Protein AF-A0A834GYV6-F1 (afdb_monomer)

Structure (mmCIF, N/CA/C/O backbone):
data_AF-A0A834GYV6-F1
#
_entry.id   AF-A0A834GYV6-F1
#
loop_
_atom_site.group_PDB
_atom_site.id
_atom_site.type_symbol
_atom_site.label_atom_id
_atom_site.label_alt_id
_atom_site.label_comp_id
_atom_site.label_asym_id
_atom_site.label_entity_id
_atom_site.label_seq_id
_atom_site.pdbx_PDB_ins_code
_atom_site.Cartn_x
_atom_site.Cartn_y
_atom_site.Cartn_z
_atom_site.occupancy
_atom_site.B_iso_or_equiv
_atom_site.auth_seq_id
_atom_site.auth_comp_id
_atom_site.auth_asym_id
_atom_site.auth_atom_id
_atom_site.pdbx_PDB_model_num
ATOM 1 N N . MET A 1 1 ? -4.192 36.146 29.513 1.00 53.72 1 MET A N 1
ATOM 2 C CA . MET A 1 1 ? -4.668 34.936 28.804 1.00 53.72 1 MET A CA 1
ATOM 3 C C . MET A 1 1 ? -4.400 35.057 27.302 1.00 53.72 1 MET A C 1
ATOM 5 O O . MET A 1 1 ? -5.321 35.029 26.506 1.00 53.72 1 MET A O 1
ATOM 9 N N . LEU A 1 2 ? -3.133 35.242 26.912 1.00 49.06 2 LEU A N 1
ATOM 10 C CA . LEU A 1 2 ? -2.720 35.355 25.506 1.00 49.06 2 LEU A CA 1
ATOM 11 C C . LEU A 1 2 ? -1.259 34.884 25.356 1.00 49.06 2 LEU A C 1
ATOM 13 O O . LEU A 1 2 ? -0.385 35.622 24.912 1.00 49.06 2 LEU A O 1
ATOM 17 N N . ARG A 1 3 ? -0.949 33.677 25.855 1.00 52.56 3 ARG A N 1
ATOM 18 C CA . ARG A 1 3 ? 0.427 33.142 25.837 1.00 52.56 3 ARG A CA 1
ATOM 19 C C . ARG A 1 3 ? 0.516 31.612 25.817 1.00 52.56 3 ARG A C 1
ATOM 21 O O . ARG A 1 3 ? 1.364 31.053 26.494 1.00 52.56 3 ARG A O 1
ATOM 28 N N . MET A 1 4 ? -0.341 30.934 25.053 1.00 54.56 4 MET A N 1
ATOM 29 C CA . MET A 1 4 ? -0.187 29.489 24.786 1.00 54.56 4 MET A CA 1
ATOM 30 C C . MET A 1 4 ? -0.595 29.097 23.359 1.00 54.56 4 MET A C 1
ATOM 32 O O . MET A 1 4 ? -1.142 28.031 23.119 1.00 54.56 4 MET A O 1
ATOM 36 N N . MET A 1 5 ? -0.324 29.961 22.383 1.00 58.03 5 MET A N 1
ATOM 37 C CA . MET A 1 5 ? -0.451 29.615 20.966 1.00 58.03 5 MET A CA 1
ATOM 38 C C . MET A 1 5 ? 0.761 30.163 20.227 1.00 58.03 5 MET A C 1
ATOM 40 O O . MET A 1 5 ? 0.726 31.288 19.738 1.00 58.03 5 MET A O 1
ATOM 44 N N . LYS A 1 6 ? 1.855 29.396 20.241 1.00 58.69 6 LYS A N 1
ATOM 45 C CA . LYS A 1 6 ? 2.954 29.414 19.260 1.00 58.69 6 LYS A CA 1
ATOM 46 C C . LYS A 1 6 ? 3.979 28.346 19.652 1.00 58.69 6 LYS A C 1
ATOM 48 O O . LYS A 1 6 ? 4.381 28.290 20.808 1.00 58.69 6 LYS A O 1
ATOM 53 N N . ASN A 1 7 ? 4.418 27.585 18.650 1.00 49.97 7 ASN A N 1
ATOM 54 C CA . ASN A 1 7 ? 5.569 26.672 18.630 1.00 49.97 7 ASN A CA 1
ATOM 55 C C . ASN A 1 7 ? 5.315 25.196 18.965 1.00 49.97 7 ASN A C 1
ATOM 57 O O . ASN A 1 7 ? 5.839 24.665 19.936 1.00 49.97 7 ASN A O 1
ATOM 61 N N . LEU A 1 8 ? 4.655 24.500 18.040 1.00 50.75 8 LEU A N 1
ATOM 62 C CA . LEU A 1 8 ? 5.093 23.156 17.650 1.00 50.75 8 LEU A CA 1
ATOM 63 C C . LEU A 1 8 ? 5.576 23.232 16.198 1.00 50.75 8 LEU A C 1
ATOM 65 O O . LEU A 1 8 ? 4.878 22.911 15.242 1.00 50.75 8 LEU A O 1
ATOM 69 N N . GLN A 1 9 ? 6.785 23.777 16.072 1.00 52.78 9 GLN A N 1
ATOM 70 C CA . GLN A 1 9 ? 7.629 23.710 14.890 1.00 52.78 9 GLN A CA 1
ATOM 71 C C . GLN A 1 9 ? 8.000 22.234 14.681 1.00 52.78 9 GLN A C 1
ATOM 73 O O . GLN A 1 9 ? 8.720 21.660 15.497 1.00 52.78 9 GLN A O 1
ATOM 78 N N . TYR A 1 10 ? 7.504 21.611 13.613 1.00 45.69 10 TYR A N 1
ATOM 79 C CA . TYR A 1 10 ? 7.961 20.285 13.193 1.00 45.69 10 TYR A CA 1
ATOM 80 C C . TYR A 1 10 ? 9.448 20.360 12.793 1.00 45.69 10 TYR A C 1
ATOM 82 O O . TYR A 1 10 ? 9.804 21.213 11.973 1.00 45.69 10 TYR A O 1
ATOM 90 N N . PRO A 1 11 ? 10.335 19.503 13.329 1.00 52.69 11 PRO A N 1
ATOM 91 C CA . PRO A 1 11 ? 11.724 19.468 12.897 1.00 52.69 11 PRO A CA 1
ATOM 92 C C . PRO A 1 11 ? 11.828 18.850 11.496 1.00 52.69 11 PRO A C 1
ATOM 94 O O . PRO A 1 11 ? 11.443 17.706 11.256 1.00 52.69 11 PRO A O 1
ATOM 97 N N . SER A 1 12 ? 12.367 19.634 10.563 1.00 47.03 12 SER A N 1
ATOM 98 C CA . SER A 1 12 ? 12.729 19.213 9.214 1.00 47.03 12 SER A CA 1
ATOM 99 C C . SER A 1 12 ? 13.836 18.156 9.261 1.00 47.03 12 SER A C 1
ATOM 101 O O . SER A 1 12 ? 14.957 18.442 9.687 1.00 47.03 12 SER A O 1
ATOM 103 N N . MET A 1 13 ? 13.552 16.953 8.770 1.00 43.59 13 MET A N 1
ATOM 104 C CA . MET A 1 13 ? 14.551 15.904 8.563 1.00 43.59 13 MET A CA 1
ATOM 105 C C . MET A 1 13 ? 15.384 16.198 7.305 1.00 43.59 13 MET A C 1
ATOM 107 O O . MET A 1 13 ? 15.166 15.609 6.250 1.00 43.59 13 MET A O 1
ATOM 111 N N . GLN A 1 14 ? 16.358 17.106 7.399 1.00 48.91 14 GLN A N 1
ATOM 112 C CA . GLN A 1 14 ? 17.458 17.170 6.429 1.00 48.91 14 GLN A CA 1
ATOM 113 C C . GLN A 1 14 ? 18.571 16.210 6.868 1.00 48.91 14 GLN A C 1
ATOM 115 O O . GLN A 1 14 ? 19.557 16.592 7.497 1.00 48.91 14 GLN A O 1
ATOM 120 N N . GLY A 1 15 ? 18.380 14.929 6.550 1.00 44.75 15 GLY A N 1
ATOM 121 C CA . GLY A 1 15 ? 19.392 13.885 6.687 1.00 44.75 15 GLY A CA 1
ATOM 122 C C . GLY A 1 15 ? 20.415 13.976 5.556 1.00 44.75 15 GLY A C 1
ATOM 123 O O . GLY A 1 15 ? 20.126 13.685 4.401 1.00 44.75 15 GLY A O 1
ATOM 124 N N . LYS A 1 16 ? 21.624 14.406 5.906 1.00 45.62 16 LYS A N 1
ATOM 125 C CA . LYS A 1 16 ? 22.792 14.575 5.037 1.00 45.62 16 LYS A CA 1
ATOM 126 C C . LYS A 1 16 ? 23.300 13.206 4.559 1.00 45.62 16 LYS A C 1
ATOM 128 O O . LYS A 1 16 ? 23.943 12.494 5.324 1.00 45.62 16 LYS A O 1
ATOM 133 N N . ALA A 1 17 ? 23.046 12.852 3.299 1.00 43.28 17 ALA A N 1
ATOM 134 C CA . ALA A 1 17 ? 23.630 11.676 2.656 1.00 43.28 17 ALA A CA 1
ATOM 135 C C . ALA A 1 17 ? 25.149 11.874 2.484 1.00 43.28 17 ALA A C 1
ATOM 137 O O . ALA A 1 17 ? 25.609 12.517 1.542 1.00 43.28 17 ALA A O 1
ATOM 138 N N . ARG A 1 18 ? 25.943 11.356 3.426 1.00 50.00 18 ARG A N 1
ATOM 139 C CA . ARG A 1 18 ? 27.382 11.145 3.232 1.00 50.00 18 ARG A CA 1
ATOM 140 C C . ARG A 1 18 ? 27.583 9.709 2.767 1.00 50.00 18 ARG A C 1
ATOM 142 O O . ARG A 1 18 ? 27.191 8.776 3.458 1.00 50.00 18 ARG A O 1
ATOM 149 N N . GLY A 1 19 ? 28.173 9.564 1.584 1.00 44.50 19 GLY A N 1
ATOM 150 C CA . GLY A 1 19 ? 28.554 8.277 1.026 1.00 44.50 19 GLY A CA 1
ATOM 151 C C . GLY A 1 19 ? 29.572 7.553 1.904 1.00 44.50 19 GLY A C 1
ATOM 152 O O . GLY A 1 19 ? 30.519 8.158 2.405 1.00 44.50 19 GLY A O 1
ATOM 153 N N . ALA A 1 20 ? 29.377 6.246 2.042 1.00 45.19 20 ALA A N 1
ATOM 154 C CA . ALA A 1 20 ? 30.370 5.310 2.536 1.00 45.19 20 ALA A CA 1
ATOM 155 C C . ALA A 1 20 ? 30.414 4.127 1.564 1.00 45.19 20 ALA A C 1
ATOM 157 O O . ALA A 1 20 ? 29.531 3.275 1.523 1.00 45.19 20 ALA A O 1
ATOM 158 N N . THR A 1 21 ? 31.436 4.142 0.717 1.00 48.78 21 THR A N 1
ATOM 159 C CA . THR A 1 21 ? 31.935 2.985 -0.025 1.00 48.78 21 THR A CA 1
ATOM 160 C C . THR A 1 21 ? 32.746 2.078 0.905 1.00 48.78 21 THR A C 1
ATOM 162 O O . THR A 1 21 ? 33.441 2.608 1.772 1.00 48.78 21 THR A O 1
ATOM 165 N N . LYS A 1 22 ? 32.795 0.776 0.573 1.00 54.09 22 LYS A N 1
ATOM 166 C CA . LYS A 1 22 ? 33.582 -0.333 1.171 1.00 54.09 22 LYS A CA 1
ATOM 167 C C . LYS A 1 22 ? 32.881 -1.016 2.352 1.00 54.09 22 LYS A C 1
ATOM 169 O O . LYS A 1 22 ? 32.452 -0.350 3.275 1.00 54.09 22 LYS A O 1
ATOM 174 N N . GLY A 1 23 ? 32.760 -2.336 2.412 1.00 36.59 23 GLY A N 1
ATOM 175 C CA . GLY A 1 23 ? 33.245 -3.407 1.550 1.00 36.59 23 GLY A CA 1
ATOM 176 C C . GLY A 1 23 ? 32.710 -4.730 2.101 1.00 36.59 23 GLY A C 1
ATOM 177 O O . GLY A 1 23 ? 32.439 -4.841 3.294 1.00 36.59 23 GLY A O 1
ATOM 178 N N . CYS A 1 24 ? 32.509 -5.702 1.218 1.00 37.81 24 CYS A N 1
ATOM 179 C CA . CYS A 1 24 ? 32.144 -7.062 1.581 1.00 37.81 24 CYS A CA 1
ATOM 180 C C . CYS A 1 24 ? 33.367 -7.766 2.180 1.00 37.81 24 CYS A C 1
ATOM 182 O O . CYS A 1 24 ? 34.393 -7.865 1.513 1.00 37.81 24 CYS A O 1
ATOM 184 N N . ALA A 1 25 ? 33.242 -8.269 3.402 1.00 40.44 25 ALA A N 1
ATOM 185 C CA . ALA A 1 25 ? 34.044 -9.366 3.929 1.00 40.44 25 ALA A CA 1
ATOM 186 C C . ALA A 1 25 ? 33.190 -10.049 5.002 1.00 40.44 25 ALA A C 1
ATOM 188 O O . ALA A 1 25 ? 32.771 -9.402 5.961 1.00 40.44 25 ALA A O 1
ATOM 189 N N . GLY A 1 26 ? 32.837 -11.310 4.759 1.00 40.91 26 GLY A N 1
ATOM 190 C CA . GLY A 1 26 ? 32.261 -12.168 5.783 1.00 40.91 26 GLY A CA 1
ATOM 191 C C . GLY A 1 26 ? 33.353 -12.660 6.724 1.00 40.91 26 GLY A C 1
ATOM 192 O O . GLY A 1 26 ? 34.510 -12.695 6.327 1.00 40.91 26 GLY A O 1
ATOM 193 N N . ASP A 1 27 ? 32.953 -13.037 7.933 1.00 37.28 27 ASP A N 1
ATOM 194 C CA . ASP A 1 27 ? 33.593 -14.088 8.717 1.00 37.28 27 ASP A CA 1
ATOM 195 C C . ASP A 1 27 ? 32.579 -14.641 9.727 1.00 37.28 27 ASP A C 1
ATOM 197 O O . ASP A 1 27 ? 31.660 -13.955 10.186 1.00 37.28 27 ASP A O 1
ATOM 201 N N . GLU A 1 28 ? 32.719 -15.936 9.961 1.00 42.81 28 GLU A N 1
ATOM 202 C CA . GLU A 1 28 ? 31.790 -16.857 10.600 1.00 42.81 28 GLU A CA 1
ATOM 203 C C . GLU A 1 28 ? 31.887 -16.844 12.141 1.00 42.81 28 GLU A C 1
ATOM 205 O O . GLU A 1 28 ? 32.926 -16.526 12.705 1.00 42.81 28 GLU A O 1
ATOM 210 N N . ASN A 1 29 ? 30.790 -17.275 12.782 1.00 35.47 29 ASN A N 1
ATOM 211 C CA . ASN A 1 29 ? 30.677 -17.959 14.086 1.00 35.47 29 ASN A CA 1
ATOM 212 C C . ASN A 1 29 ? 31.344 -17.369 15.355 1.00 35.47 29 ASN A C 1
ATOM 214 O O . ASN A 1 29 ? 32.556 -17.332 15.494 1.00 35.47 29 ASN A O 1
ATOM 218 N N . GLU A 1 30 ? 30.544 -17.109 16.403 1.00 36.06 30 GLU A N 1
ATOM 219 C CA . GLU A 1 30 ? 30.266 -18.100 17.470 1.00 36.06 30 GLU A CA 1
ATOM 220 C C . GLU A 1 30 ? 29.613 -17.462 18.726 1.00 36.06 30 GLU A C 1
ATOM 222 O O . GLU A 1 30 ? 30.038 -16.439 19.254 1.00 36.06 30 GLU A O 1
ATOM 227 N N . GLY A 1 31 ? 28.537 -18.112 19.183 1.00 33.38 31 GLY A N 1
ATOM 228 C CA . GLY A 1 31 ? 27.943 -18.146 20.526 1.00 33.38 31 GLY A CA 1
ATOM 229 C C . GLY A 1 31 ? 28.176 -17.033 21.561 1.00 33.38 31 GLY A C 1
ATOM 230 O O . GLY A 1 31 ? 29.189 -17.011 22.256 1.00 33.38 31 GLY A O 1
ATOM 231 N N . ARG A 1 32 ? 27.088 -16.335 21.931 1.00 36.00 32 ARG A N 1
ATOM 232 C CA . ARG A 1 32 ? 26.813 -16.091 23.359 1.00 36.00 32 ARG A CA 1
ATOM 233 C C . ARG A 1 32 ? 25.324 -16.079 23.692 1.00 36.00 32 ARG A C 1
ATOM 235 O O . ARG A 1 32 ? 24.561 -15.186 23.351 1.00 36.00 32 ARG A O 1
ATOM 242 N N . ARG A 1 33 ? 24.966 -17.141 24.400 1.00 42.12 33 ARG A N 1
ATOM 243 C CA . ARG A 1 33 ? 23.721 -17.434 25.100 1.00 42.12 33 ARG A CA 1
ATOM 244 C C . ARG A 1 33 ? 23.511 -16.407 26.219 1.00 42.12 33 ARG A C 1
ATOM 246 O O . ARG A 1 33 ? 24.310 -16.382 27.150 1.00 42.12 33 ARG A O 1
ATOM 253 N N . GLU A 1 34 ? 22.414 -15.655 26.198 1.00 40.66 34 GLU A N 1
ATOM 254 C CA . GLU A 1 34 ? 21.883 -15.052 27.423 1.00 40.66 34 GLU A CA 1
ATOM 255 C C . GLU A 1 34 ? 20.353 -15.111 27.444 1.00 40.66 34 GLU A C 1
ATOM 257 O O . GLU A 1 34 ? 19.656 -14.567 26.593 1.00 40.66 34 GLU A O 1
ATOM 262 N N . ARG A 1 35 ? 19.848 -15.871 28.420 1.00 45.97 35 ARG A N 1
ATOM 263 C CA . ARG A 1 35 ? 18.436 -15.999 28.769 1.00 45.97 35 ARG A CA 1
ATOM 264 C C . ARG A 1 35 ? 18.003 -14.751 29.531 1.00 45.97 35 ARG A C 1
ATOM 266 O O . ARG A 1 35 ? 18.652 -14.432 30.527 1.00 45.97 35 ARG A O 1
ATOM 273 N N . ARG A 1 36 ? 16.875 -14.143 29.152 1.00 39.03 36 ARG A N 1
ATOM 274 C CA . ARG A 1 36 ? 15.887 -13.549 30.075 1.00 39.03 36 ARG A CA 1
ATOM 275 C C . ARG A 1 36 ? 14.706 -12.959 29.304 1.00 39.03 36 ARG A C 1
ATOM 277 O O . ARG A 1 36 ? 14.911 -12.119 28.438 1.00 39.03 36 ARG A O 1
ATOM 284 N N . GLY A 1 37 ? 13.495 -13.364 29.683 1.00 35.59 37 GLY A N 1
ATOM 285 C CA . GLY A 1 37 ? 12.253 -12.696 29.294 1.00 35.59 37 GLY A CA 1
ATOM 286 C C . GLY A 1 37 ? 11.189 -13.644 28.763 1.00 35.59 37 GLY A C 1
ATOM 287 O O . GLY A 1 37 ? 10.805 -13.539 27.606 1.00 35.59 37 GLY A O 1
ATOM 288 N N . GLU A 1 38 ? 10.734 -14.569 29.604 1.00 46.25 38 GLU A N 1
ATOM 289 C CA . GLU A 1 38 ? 9.469 -15.276 29.406 1.00 46.25 38 GLU A CA 1
ATOM 290 C C . GLU A 1 38 ? 8.358 -14.268 29.716 1.00 46.25 38 GLU A C 1
ATOM 292 O O . GLU A 1 38 ? 8.202 -13.834 30.858 1.00 46.25 38 GLU A O 1
ATOM 297 N N . ILE A 1 39 ? 7.687 -13.792 28.670 1.00 43.84 39 ILE A N 1
ATOM 298 C CA . ILE A 1 39 ? 6.447 -13.031 28.779 1.00 43.84 39 ILE A CA 1
ATOM 299 C C . ILE A 1 39 ? 5.416 -13.893 28.068 1.00 43.84 39 ILE A C 1
ATOM 301 O O . ILE A 1 39 ? 5.523 -14.109 26.859 1.00 43.84 39 ILE A O 1
ATOM 305 N N . ASP A 1 40 ? 4.478 -14.427 28.842 1.00 36.56 40 ASP A N 1
ATOM 306 C CA . ASP A 1 40 ? 3.365 -15.235 28.364 1.00 36.56 40 ASP A CA 1
ATOM 307 C C . ASP A 1 40 ? 2.558 -14.450 27.324 1.00 36.56 40 ASP A C 1
ATOM 309 O O . ASP A 1 40 ? 1.731 -13.596 27.643 1.00 36.56 40 ASP A O 1
ATOM 313 N N . ALA A 1 41 ? 2.826 -14.730 26.050 1.00 39.75 41 ALA A N 1
ATOM 314 C CA . ALA A 1 41 ? 2.043 -14.254 24.924 1.00 39.75 41 ALA A CA 1
ATOM 315 C C . ALA A 1 41 ? 0.891 -15.235 24.687 1.00 39.75 41 ALA A C 1
ATOM 317 O O . ALA A 1 41 ? 0.897 -16.024 23.739 1.00 39.75 41 ALA A O 1
ATOM 318 N N . SER A 1 42 ? -0.103 -15.194 25.573 1.00 44.44 42 SER A N 1
ATOM 319 C CA . SER A 1 42 ? -1.417 -15.761 25.303 1.00 44.44 42 SER A CA 1
ATOM 320 C C . SER A 1 42 ? -2.075 -14.986 24.155 1.00 44.44 42 SER A C 1
ATOM 322 O O . SER A 1 42 ? -2.684 -13.935 24.309 1.00 44.44 42 SER A O 1
ATOM 324 N N . GLU A 1 43 ? -1.899 -15.542 22.961 1.00 47.88 43 GLU A N 1
ATOM 325 C CA . GLU A 1 43 ? -2.959 -15.676 21.964 1.00 47.88 43 GLU A CA 1
ATOM 326 C C . GLU A 1 43 ? -3.590 -14.382 21.423 1.00 47.88 43 GLU A C 1
ATOM 328 O O . GLU A 1 43 ? -4.804 -14.229 21.347 1.00 47.88 43 GLU A O 1
ATOM 333 N N . ALA A 1 44 ? -2.760 -13.494 20.874 1.00 36.78 44 ALA A N 1
ATOM 334 C CA . ALA A 1 44 ? -3.183 -12.693 19.727 1.00 36.78 44 ALA A CA 1
ATOM 335 C C . ALA A 1 44 ? -2.893 -13.499 18.454 1.00 36.78 44 ALA A C 1
ATOM 337 O O . ALA A 1 44 ? -1.887 -13.293 17.772 1.00 36.78 44 ALA A O 1
ATOM 338 N N . LYS A 1 45 ? -3.766 -14.466 18.149 1.00 45.03 45 LYS A N 1
ATOM 339 C CA . LYS A 1 45 ? -3.797 -15.130 16.844 1.00 45.03 45 LYS A CA 1
ATOM 340 C C . LYS A 1 45 ? -4.216 -14.089 15.809 1.00 45.03 45 LYS A C 1
ATOM 342 O O . LYS A 1 45 ? -5.385 -13.991 15.456 1.00 45.03 45 LYS A O 1
ATOM 347 N N . VAL A 1 46 ? -3.263 -13.279 15.349 1.00 40.62 46 VAL A N 1
ATOM 348 C CA . VAL A 1 46 ? -3.428 -12.494 14.127 1.00 40.62 46 VAL A CA 1
ATOM 349 C C . VAL A 1 46 ? -3.735 -13.523 13.043 1.00 40.62 46 VAL A C 1
ATOM 351 O O . VAL A 1 46 ? -2.887 -14.388 12.793 1.00 40.62 46 VAL A O 1
ATOM 354 N N . PRO A 1 47 ? -4.935 -13.520 12.440 1.00 41.41 47 PRO A N 1
ATOM 355 C CA . PRO A 1 47 ? -5.192 -14.390 11.313 1.00 41.41 47 PRO A CA 1
ATOM 356 C C . PRO A 1 47 ? -4.173 -13.990 10.255 1.00 41.41 47 PRO A C 1
ATOM 358 O O . PRO A 1 47 ? -4.142 -12.828 9.842 1.00 41.41 47 PRO A O 1
ATOM 361 N N . CYS A 1 48 ? -3.294 -14.918 9.865 1.00 31.81 48 CYS A N 1
ATOM 362 C CA . CYS A 1 48 ? -2.518 -14.739 8.650 1.00 31.81 48 CYS A CA 1
ATOM 363 C C . CYS A 1 48 ? -3.535 -14.374 7.566 1.00 31.81 48 CYS A C 1
ATOM 365 O O . CYS A 1 48 ? -4.461 -15.165 7.365 1.00 31.81 48 CYS A O 1
ATOM 367 N N . PRO A 1 49 ? -3.440 -13.195 6.925 1.00 44.16 49 PRO A N 1
ATOM 368 C CA . PRO A 1 49 ? -4.305 -12.916 5.803 1.00 44.16 49 PRO A CA 1
ATOM 369 C C . PRO A 1 49 ? -4.017 -14.018 4.797 1.00 44.16 49 PRO A C 1
ATOM 371 O O . PRO A 1 49 ? -2.875 -14.210 4.370 1.00 44.16 49 PRO A O 1
ATOM 374 N N . GLU A 1 50 ? -5.053 -14.813 4.546 1.00 38.94 50 GLU A N 1
ATOM 375 C CA . GLU A 1 50 ? -5.077 -15.843 3.532 1.00 38.94 50 GLU A CA 1
ATOM 376 C C . GLU A 1 50 ? -4.400 -15.271 2.299 1.00 38.94 50 GLU A C 1
ATOM 378 O O . GLU A 1 50 ? -4.745 -14.174 1.852 1.00 38.94 50 GLU A O 1
ATOM 383 N N . GLN A 1 51 ? -3.346 -15.958 1.863 1.00 40.91 51 GLN A N 1
ATOM 384 C CA . GLN A 1 51 ? -2.493 -15.544 0.767 1.00 40.91 51 GLN A CA 1
ATOM 385 C C . GLN A 1 51 ? -3.363 -15.437 -0.480 1.00 40.91 51 GLN A C 1
ATOM 387 O O . GLN A 1 51 ? -3.465 -16.366 -1.278 1.00 40.91 51 GLN A O 1
ATOM 392 N N . ARG A 1 52 ? -3.998 -14.281 -0.675 1.00 40.41 52 ARG A N 1
ATOM 393 C CA . ARG A 1 52 ? -4.409 -13.874 -1.998 1.00 40.41 52 ARG A CA 1
ATOM 394 C C . ARG A 1 52 ? -3.089 -13.68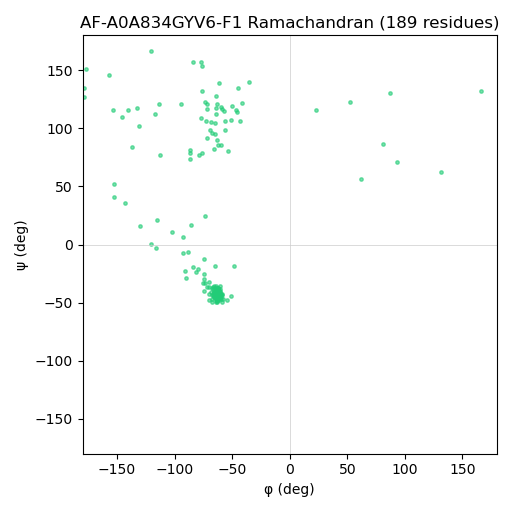3 -2.704 1.00 40.41 52 ARG A C 1
ATOM 396 O O . ARG A 1 52 ? -2.332 -12.775 -2.359 1.00 40.41 52 ARG A O 1
ATOM 403 N N . ALA A 1 53 ? -2.789 -14.662 -3.555 1.00 36.72 53 ALA A N 1
ATOM 404 C CA . ALA A 1 53 ? -1.581 -14.740 -4.347 1.00 36.72 53 ALA A CA 1
ATOM 405 C C . ALA A 1 53 ? -1.159 -13.330 -4.770 1.00 36.72 53 ALA A C 1
ATOM 407 O O . ALA A 1 53 ? -2.051 -12.538 -5.105 1.00 36.72 53 ALA A O 1
ATOM 408 N N . PRO A 1 54 ? 0.150 -13.005 -4.755 1.00 44.50 54 PRO A N 1
ATOM 409 C CA . PRO A 1 54 ? 0.610 -11.757 -5.339 1.00 44.50 54 PRO A CA 1
ATOM 410 C C . PRO A 1 54 ? -0.065 -11.662 -6.698 1.00 44.50 54 PRO A C 1
ATOM 412 O O . PRO A 1 54 ? 0.084 -12.571 -7.521 1.00 44.50 54 PRO A O 1
ATOM 415 N N . VAL A 1 55 ? -0.922 -10.648 -6.867 1.00 44.62 55 VAL A N 1
ATOM 416 C CA . VAL A 1 55 ? -1.536 -10.371 -8.157 1.00 44.62 55 VAL A CA 1
ATOM 417 C C . VAL A 1 55 ? -0.333 -10.204 -9.050 1.00 44.62 55 VAL A C 1
ATOM 419 O O . VAL A 1 55 ? 0.439 -9.265 -8.859 1.00 44.62 55 VAL A O 1
ATOM 422 N N . ALA A 1 56 ? -0.101 -11.214 -9.895 1.00 35.75 56 ALA A N 1
ATOM 423 C CA . ALA A 1 56 ? 1.023 -11.234 -10.804 1.00 35.75 56 ALA A CA 1
ATOM 424 C C . ALA A 1 56 ? 1.074 -9.844 -11.426 1.00 35.75 56 ALA A C 1
ATOM 426 O O . ALA A 1 56 ? -0.010 -9.348 -11.774 1.00 35.75 56 ALA A O 1
ATOM 427 N N . PRO A 1 57 ? 2.260 -9.212 -11.527 1.00 42.22 57 PRO A N 1
ATOM 428 C CA . PRO A 1 57 ? 2.375 -7.946 -12.213 1.00 42.22 57 PRO A CA 1
ATOM 429 C C . PRO A 1 57 ? 1.599 -8.129 -13.500 1.00 42.22 57 PRO A C 1
ATOM 431 O O . PRO A 1 57 ? 1.935 -9.011 -14.309 1.00 42.22 57 PRO A O 1
ATOM 434 N N . ARG A 1 58 ? 0.492 -7.386 -13.641 1.00 42.66 58 ARG A N 1
ATOM 435 C CA . ARG A 1 58 ? -0.081 -7.178 -14.955 1.00 42.66 58 ARG A CA 1
ATOM 436 C C . ARG A 1 58 ? 1.041 -6.428 -15.621 1.00 42.66 58 ARG A C 1
ATOM 438 O O . ARG A 1 58 ? 1.120 -5.212 -15.524 1.00 42.66 58 ARG A O 1
ATOM 445 N N . HIS A 1 59 ? 1.939 -7.195 -16.235 1.00 46.28 59 HIS A N 1
ATOM 446 C CA . HIS A 1 59 ? 2.661 -6.759 -17.386 1.00 46.28 59 HIS A CA 1
ATOM 447 C C . HIS A 1 59 ? 1.548 -6.095 -18.182 1.00 46.28 59 HIS A C 1
ATOM 449 O O . HIS A 1 59 ? 0.649 -6.768 -18.699 1.00 46.28 59 HIS A O 1
ATOM 455 N N . SER A 1 60 ? 1.552 -4.765 -18.212 1.00 37.44 60 SER A N 1
ATOM 456 C CA . SER A 1 60 ? 1.259 -4.069 -19.441 1.00 37.44 60 SER A CA 1
ATOM 457 C C . SER A 1 60 ? 2.237 -4.687 -20.427 1.00 37.44 60 SER A C 1
ATOM 459 O O . SER A 1 60 ? 3.353 -4.224 -20.636 1.00 37.44 60 SER A O 1
ATOM 461 N N . ALA A 1 61 ? 1.853 -5.868 -20.911 1.00 44.72 61 ALA A N 1
ATOM 462 C CA . ALA A 1 61 ? 2.336 -6.454 -22.115 1.00 44.72 61 ALA A CA 1
ATOM 463 C C . ALA A 1 61 ? 1.881 -5.426 -23.129 1.00 44.72 61 ALA A C 1
ATOM 465 O O . ALA A 1 61 ? 0.759 -5.501 -23.615 1.00 44.72 61 ALA A O 1
ATOM 466 N N . ASP A 1 62 ? 2.704 -4.394 -23.311 1.00 44.16 62 ASP A N 1
ATOM 467 C CA . ASP A 1 62 ? 2.634 -3.524 -24.459 1.00 44.16 62 ASP A CA 1
ATOM 468 C C . ASP A 1 62 ? 2.645 -4.482 -25.651 1.00 44.16 62 ASP A C 1
ATOM 470 O O . ASP A 1 62 ? 3.674 -5.125 -25.908 1.00 44.16 62 ASP A O 1
ATOM 474 N N . PRO A 1 63 ? 1.507 -4.662 -26.344 1.00 48.06 63 PRO A N 1
ATOM 475 C CA . PRO A 1 63 ? 1.425 -5.641 -27.420 1.00 48.06 63 PRO A CA 1
ATOM 476 C C . PRO A 1 63 ? 2.348 -5.247 -28.589 1.00 48.06 63 PRO A C 1
ATOM 478 O O . PRO A 1 63 ? 2.776 -6.098 -29.363 1.00 48.06 63 PRO A O 1
ATOM 481 N N . GLU A 1 64 ? 2.759 -3.979 -28.640 1.00 44.75 64 GLU A N 1
ATOM 482 C CA . GLU A 1 64 ? 3.719 -3.407 -29.588 1.00 44.75 64 GLU A CA 1
ATOM 483 C C . GLU A 1 64 ? 5.183 -3.806 -29.305 1.00 44.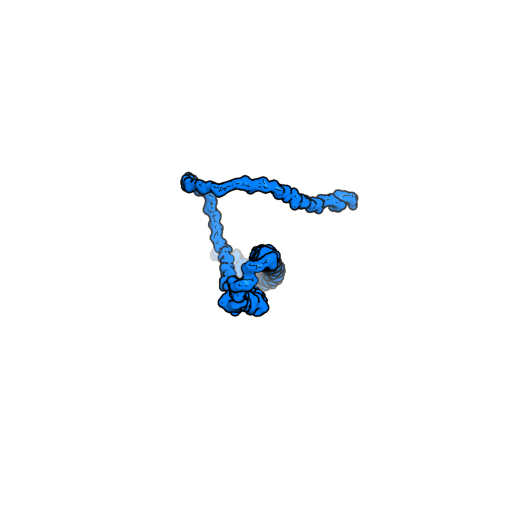75 64 GLU A C 1
ATOM 485 O O . GLU A 1 64 ? 6.008 -3.858 -30.219 1.00 44.75 64 GLU A O 1
ATOM 490 N N . ALA A 1 65 ? 5.542 -4.142 -28.058 1.00 49.12 65 ALA A N 1
ATOM 491 C CA . ALA A 1 65 ? 6.929 -4.456 -27.697 1.00 49.12 65 ALA A CA 1
ATOM 492 C C . ALA A 1 65 ? 7.337 -5.901 -28.041 1.00 49.12 65 ALA A C 1
ATOM 494 O O . ALA A 1 65 ? 8.528 -6.167 -28.228 1.00 49.12 65 ALA A O 1
ATOM 495 N N . SER A 1 66 ? 6.371 -6.823 -28.156 1.00 48.47 66 SER A N 1
ATOM 496 C CA . SER A 1 66 ? 6.626 -8.210 -28.586 1.00 48.47 66 SER A CA 1
ATOM 497 C C . SER A 1 66 ? 6.870 -8.312 -30.092 1.00 48.47 66 SER A C 1
ATOM 499 O O . SER A 1 66 ? 7.711 -9.099 -30.523 1.00 48.47 66 SER A O 1
ATOM 501 N N . LEU A 1 67 ? 6.218 -7.465 -30.896 1.00 46.50 67 LEU A N 1
ATOM 502 C CA . LEU A 1 67 ? 6.438 -7.429 -32.343 1.00 46.50 67 LEU A CA 1
ATOM 503 C C . LEU A 1 67 ? 7.816 -6.861 -32.709 1.00 46.50 67 LEU A C 1
ATOM 505 O O . LEU A 1 67 ? 8.419 -7.333 -33.663 1.00 46.50 67 LEU A O 1
ATOM 509 N N . LEU A 1 68 ? 8.376 -5.926 -31.934 1.00 52.66 68 LEU A N 1
ATOM 510 C CA . LEU A 1 68 ? 9.719 -5.387 -32.200 1.00 52.66 68 LEU A CA 1
ATOM 511 C C . LEU A 1 68 ? 10.864 -6.348 -31.846 1.00 52.66 68 LEU A C 1
ATOM 513 O O . LEU A 1 68 ? 11.898 -6.302 -32.504 1.00 52.66 68 LEU A O 1
ATOM 517 N N . VAL A 1 69 ? 10.698 -7.228 -30.852 1.00 51.03 69 VAL A N 1
ATOM 518 C CA . VAL A 1 69 ? 11.703 -8.266 -30.546 1.00 51.03 69 VAL A CA 1
ATOM 519 C C . VAL A 1 69 ? 11.665 -9.377 -31.597 1.00 51.03 69 VAL A C 1
ATOM 521 O O . VAL A 1 69 ? 12.719 -9.800 -32.060 1.00 51.03 69 VAL A O 1
ATOM 524 N N . ILE A 1 70 ? 10.473 -9.775 -32.053 1.00 47.28 70 ILE A N 1
ATOM 525 C CA . ILE A 1 70 ? 10.313 -10.777 -33.120 1.00 47.28 70 ILE A CA 1
ATOM 526 C C . ILE A 1 70 ? 10.758 -10.207 -34.487 1.00 47.28 70 ILE A C 1
ATOM 528 O O . ILE A 1 70 ? 11.456 -10.882 -35.237 1.00 47.28 70 ILE A O 1
ATOM 532 N N . CYS A 1 71 ? 10.505 -8.925 -34.776 1.00 41.66 71 CYS A N 1
ATOM 533 C CA . CYS A 1 71 ? 10.983 -8.264 -36.001 1.00 41.66 71 CYS A CA 1
ATOM 534 C C . CYS A 1 71 ? 12.488 -7.929 -36.008 1.00 41.66 71 CYS A C 1
ATOM 536 O O . CYS A 1 71 ? 13.021 -7.574 -37.062 1.00 41.66 71 CYS A O 1
ATOM 538 N N . TRP A 1 72 ? 13.198 -8.015 -34.874 1.00 50.00 72 TRP A N 1
ATOM 539 C CA . TRP A 1 72 ? 14.648 -7.779 -34.840 1.00 50.00 72 TRP A CA 1
ATOM 540 C C . TRP A 1 72 ? 15.446 -9.003 -35.324 1.00 50.00 72 TRP A C 1
ATOM 542 O O . TRP A 1 72 ? 16.586 -8.840 -35.767 1.00 50.00 72 TRP A O 1
ATOM 552 N N . GLU A 1 73 ? 14.852 -10.201 -35.292 1.00 46.22 73 GLU A N 1
ATOM 553 C CA . GLU A 1 73 ? 15.494 -11.470 -35.669 1.00 46.22 73 GLU A CA 1
ATOM 554 C C . GLU A 1 73 ? 15.328 -11.806 -37.169 1.00 46.22 73 GLU A C 1
ATOM 556 O O . GLU A 1 73 ? 16.205 -12.425 -37.765 1.00 46.22 73 GLU A O 1
ATOM 561 N N . GLU A 1 74 ? 14.252 -11.352 -37.823 1.00 40.34 74 GLU A N 1
ATOM 562 C CA . GLU A 1 74 ? 13.884 -11.841 -39.167 1.00 40.34 74 GLU A CA 1
ATOM 563 C C . GLU A 1 74 ? 14.441 -11.007 -40.342 1.00 40.34 74 GLU A C 1
ATOM 565 O O . GLU A 1 74 ? 14.361 -11.418 -41.497 1.00 40.34 74 GLU A O 1
ATOM 570 N N . LYS A 1 75 ? 15.072 -9.850 -40.087 1.00 48.34 75 LYS A N 1
ATOM 571 C CA . LYS A 1 75 ? 15.549 -8.941 -41.156 1.00 48.34 75 LYS A CA 1
ATOM 572 C C . LYS A 1 75 ? 17.067 -8.754 -41.246 1.00 48.34 75 LYS A C 1
ATOM 574 O O . LYS A 1 75 ? 17.516 -7.746 -41.787 1.00 48.34 75 LYS A O 1
ATOM 579 N N . ARG A 1 76 ? 17.876 -9.680 -40.707 1.00 53.19 76 ARG A N 1
ATOM 580 C CA . ARG A 1 76 ? 19.336 -9.471 -40.564 1.00 53.19 76 ARG A CA 1
ATOM 581 C C . ARG A 1 76 ? 20.288 -10.448 -41.258 1.00 53.19 76 ARG A C 1
ATOM 583 O O . ARG A 1 76 ? 21.490 -10.237 -41.143 1.00 53.19 76 ARG A O 1
ATOM 590 N N . VAL A 1 77 ? 19.825 -11.469 -41.990 1.00 49.53 77 VAL A N 1
ATOM 591 C CA . VAL A 1 77 ? 20.752 -12.495 -42.539 1.00 49.53 77 VAL A CA 1
ATOM 592 C C . VAL A 1 77 ? 20.590 -12.783 -44.037 1.00 49.53 77 VAL A C 1
ATOM 594 O O . VAL A 1 77 ? 21.148 -13.751 -44.538 1.00 49.53 77 VAL A O 1
ATOM 597 N N . THR A 1 78 ? 19.912 -11.942 -44.820 1.00 50.38 78 THR A N 1
ATOM 598 C CA . THR A 1 78 ? 19.986 -12.075 -46.286 1.00 50.38 78 THR A CA 1
ATOM 599 C C . THR A 1 78 ? 20.239 -10.746 -46.991 1.00 50.38 78 THR A C 1
ATOM 601 O O . THR A 1 78 ? 19.428 -9.831 -46.963 1.00 50.38 78 THR A O 1
ATOM 604 N N . GLN A 1 79 ? 21.397 -10.730 -47.663 1.00 53.88 79 GLN A N 1
ATOM 605 C CA . GLN A 1 79 ? 21.847 -9.829 -48.728 1.00 53.88 79 GLN A CA 1
ATOM 606 C C . GLN A 1 79 ? 22.404 -8.461 -48.315 1.00 53.88 79 GLN A C 1
ATOM 608 O O . GLN A 1 79 ? 21.749 -7.431 -48.423 1.00 53.88 79 GLN A O 1
ATOM 613 N N . LEU A 1 80 ? 23.708 -8.445 -48.022 1.00 50.12 80 LEU A N 1
ATOM 614 C CA . LEU A 1 80 ? 24.578 -7.376 -48.513 1.00 50.12 80 LEU A CA 1
ATOM 615 C C . LEU A 1 80 ? 25.575 -7.998 -49.505 1.00 50.12 80 LEU A C 1
ATOM 617 O O . LEU A 1 80 ? 26.295 -8.923 -49.124 1.00 50.12 80 LEU A O 1
ATOM 621 N N . PRO A 1 81 ? 25.615 -7.552 -50.773 1.00 52.38 81 PRO A N 1
ATOM 622 C CA . PRO A 1 81 ? 26.616 -8.007 -51.727 1.00 52.38 81 PRO A CA 1
ATOM 623 C C . PRO A 1 81 ? 27.981 -7.445 -51.304 1.00 52.38 81 PRO A C 1
ATOM 625 O O . PRO A 1 81 ? 28.313 -6.289 -51.563 1.00 52.38 81 PRO A O 1
ATOM 628 N N . MET A 1 82 ? 28.769 -8.274 -50.620 1.00 57.66 82 MET A N 1
ATOM 629 C CA . MET A 1 82 ? 30.098 -7.969 -50.065 1.00 57.66 82 MET A CA 1
ATOM 630 C C . MET A 1 82 ? 31.210 -7.883 -51.131 1.00 57.66 82 MET A C 1
ATOM 632 O O . MET A 1 82 ? 32.377 -8.064 -50.808 1.00 57.66 82 MET A O 1
ATOM 636 N N . ASP A 1 83 ? 30.884 -7.582 -52.391 1.00 53.69 83 ASP A N 1
ATOM 637 C CA . ASP A 1 83 ? 31.862 -7.558 -53.494 1.00 53.69 83 ASP A CA 1
ATOM 638 C C . ASP A 1 83 ? 32.060 -6.172 -54.137 1.00 53.69 83 ASP A C 1
ATOM 640 O O . ASP A 1 83 ? 32.948 -6.001 -54.971 1.00 53.69 83 ASP A O 1
ATOM 644 N N . SER A 1 84 ? 31.322 -5.135 -53.712 1.00 54.06 84 SER A N 1
ATOM 645 C CA . SER A 1 84 ? 31.441 -3.777 -54.286 1.00 54.06 84 SER A CA 1
ATOM 646 C C . SER A 1 84 ? 32.244 -2.771 -53.436 1.00 54.06 84 SER A C 1
ATOM 648 O O . SER A 1 84 ? 32.243 -1.577 -53.735 1.00 54.06 84 SER A O 1
ATOM 650 N N . MET A 1 85 ? 32.950 -3.209 -52.382 1.00 57.66 85 MET A N 1
ATOM 651 C CA . MET A 1 85 ? 33.652 -2.313 -51.435 1.00 57.66 85 MET A CA 1
ATOM 652 C C . MET A 1 85 ? 35.129 -2.022 -51.756 1.00 57.66 85 MET A C 1
ATOM 654 O O . MET A 1 85 ? 35.813 -1.367 -50.973 1.00 57.66 85 MET A O 1
ATOM 658 N N . LYS A 1 86 ? 35.648 -2.464 -52.907 1.00 60.03 86 LYS A N 1
ATOM 659 C CA . LYS A 1 86 ? 37.079 -2.347 -53.258 1.00 60.03 86 LYS A CA 1
ATOM 660 C C . LYS A 1 86 ? 37.494 -1.009 -53.910 1.00 60.03 86 LYS A C 1
ATOM 662 O O . LYS A 1 86 ? 38.561 -0.944 -54.513 1.00 60.03 86 LYS A O 1
ATOM 667 N N . GLY A 1 87 ? 36.674 0.045 -53.815 1.00 66.19 87 GLY A N 1
ATOM 668 C CA . GLY A 1 87 ? 36.920 1.366 -54.424 1.00 66.19 87 GLY A CA 1
ATOM 669 C C . GLY A 1 87 ? 36.982 2.527 -53.418 1.00 66.19 87 GLY A C 1
ATOM 670 O O . GLY A 1 87 ? 36.555 2.381 -52.276 1.00 66.19 87 GLY A O 1
ATOM 671 N N . GLN A 1 88 ? 37.473 3.698 -53.856 1.00 67.50 88 GLN A N 1
ATOM 672 C CA . GLN A 1 88 ? 37.726 4.925 -53.060 1.00 67.50 88 GLN A CA 1
ATOM 673 C C . GLN A 1 88 ? 36.574 5.401 -52.140 1.00 67.50 88 GLN A C 1
ATOM 675 O O . GLN A 1 88 ? 36.832 6.146 -51.200 1.00 67.50 88 GLN A O 1
ATOM 680 N N . GLY A 1 89 ? 35.327 4.963 -52.357 1.00 79.31 89 GLY A N 1
ATOM 681 C CA . GLY A 1 89 ? 34.171 5.260 -51.493 1.00 79.31 89 GLY A CA 1
ATOM 682 C C . GLY A 1 89 ? 33.939 4.285 -50.325 1.00 79.31 89 GLY A C 1
ATOM 683 O O . GLY A 1 89 ? 33.081 4.540 -49.484 1.00 79.31 89 GLY A O 1
ATOM 684 N N . GLY A 1 90 ? 34.688 3.179 -50.240 1.00 86.62 90 GLY A N 1
ATOM 685 C CA . GLY A 1 90 ? 34.472 2.137 -49.230 1.00 86.62 90 GLY A CA 1
ATOM 686 C C . GLY A 1 90 ? 34.738 2.599 -47.794 1.00 86.62 90 GLY A C 1
ATOM 687 O O . GLY A 1 90 ? 34.006 2.225 -46.883 1.00 86.62 90 GLY A O 1
ATOM 688 N N . ILE A 1 91 ? 35.730 3.471 -47.590 1.00 87.06 91 ILE A N 1
ATOM 689 C CA . ILE A 1 91 ? 36.100 3.975 -46.256 1.00 87.06 91 ILE A CA 1
ATOM 690 C C . ILE A 1 91 ? 34.964 4.806 -45.649 1.00 87.06 91 ILE A C 1
ATOM 692 O O . ILE A 1 91 ? 34.613 4.604 -44.491 1.00 87.06 91 ILE A O 1
ATOM 696 N N . GLN A 1 92 ? 34.347 5.700 -46.429 1.00 89.31 92 GLN A N 1
ATOM 697 C CA . GLN A 1 92 ? 33.236 6.525 -45.946 1.00 89.31 92 GLN A CA 1
ATOM 698 C C . GLN A 1 92 ? 32.041 5.663 -45.523 1.00 89.31 92 GLN A C 1
ATOM 700 O O . GLN A 1 92 ? 31.424 5.931 -44.496 1.00 89.31 92 GLN A O 1
ATOM 705 N N . MET A 1 93 ? 31.747 4.603 -46.282 1.00 89.00 93 MET A N 1
ATOM 706 C CA . MET A 1 93 ? 30.668 3.677 -45.948 1.00 89.00 93 MET A CA 1
ATOM 707 C C . MET A 1 93 ? 30.960 2.887 -44.665 1.00 89.00 93 MET A C 1
ATOM 709 O O . MET A 1 93 ? 30.059 2.713 -43.850 1.00 89.00 93 MET A O 1
ATOM 713 N N . LEU A 1 94 ? 32.212 2.469 -44.441 1.00 89.62 94 LEU A N 1
ATOM 714 C CA . LEU A 1 94 ? 32.615 1.815 -43.190 1.00 89.62 94 LEU A CA 1
ATOM 715 C C . LEU A 1 94 ? 32.490 2.752 -41.980 1.00 89.62 94 LEU A C 1
ATOM 717 O O . LEU A 1 94 ? 31.994 2.322 -40.944 1.00 89.62 94 LEU A O 1
ATOM 721 N N . LEU A 1 95 ? 32.875 4.025 -42.117 1.00 93.06 95 LEU A N 1
ATOM 722 C CA . LEU A 1 95 ? 32.737 5.020 -41.045 1.00 93.06 95 LEU A CA 1
ATOM 723 C C . LEU A 1 95 ? 31.267 5.292 -40.698 1.00 93.06 95 LEU A C 1
ATOM 725 O O . LEU A 1 95 ? 30.908 5.367 -39.524 1.00 93.06 95 LEU A O 1
ATOM 729 N N . THR A 1 96 ? 30.400 5.407 -41.707 1.00 92.19 96 THR A N 1
ATOM 730 C CA . THR A 1 96 ? 28.955 5.560 -41.486 1.00 92.19 96 THR A CA 1
ATOM 731 C C . THR A 1 96 ? 28.362 4.314 -40.823 1.00 92.19 96 THR A C 1
ATOM 733 O O . THR A 1 96 ? 27.646 4.442 -39.832 1.00 92.19 96 THR A O 1
ATOM 736 N N . ALA A 1 97 ? 28.726 3.114 -41.285 1.00 93.25 97 ALA A N 1
ATOM 737 C CA . ALA A 1 97 ? 28.288 1.860 -40.672 1.00 93.25 97 ALA A CA 1
ATOM 738 C C . ALA A 1 97 ? 28.772 1.713 -39.216 1.00 93.25 97 ALA A C 1
ATOM 740 O O . ALA A 1 97 ? 28.031 1.225 -38.362 1.00 93.25 97 ALA A O 1
ATOM 741 N N . GLU A 1 98 ? 29.991 2.166 -38.903 1.00 94.69 98 GLU A N 1
ATOM 742 C CA . GLU A 1 98 ? 30.510 2.192 -37.533 1.00 94.69 98 GLU A CA 1
ATOM 743 C C . GLU A 1 98 ? 29.666 3.106 -36.636 1.00 94.69 98 GLU A C 1
ATOM 745 O O . GLU A 1 98 ? 29.258 2.700 -35.544 1.00 94.69 98 GLU A O 1
ATOM 750 N N . GLN A 1 99 ? 29.356 4.318 -37.101 1.00 96.44 99 GLN A N 1
ATOM 751 C CA . GLN A 1 99 ? 28.536 5.264 -36.350 1.00 96.44 99 GLN A CA 1
ATOM 752 C C . GLN A 1 99 ? 27.119 4.724 -36.107 1.00 96.44 99 GLN A C 1
ATOM 754 O O . GLN A 1 99 ? 26.609 4.812 -34.988 1.00 96.44 99 GLN A O 1
ATOM 759 N N . GLU A 1 100 ? 26.494 4.127 -37.122 1.00 93.25 100 GLU A N 1
ATOM 760 C CA . GLU A 1 100 ? 25.171 3.506 -37.003 1.00 93.25 100 GLU A CA 1
ATOM 761 C C . GLU A 1 100 ? 25.182 2.342 -36.005 1.00 93.25 100 GLU A C 1
ATOM 763 O O . GLU A 1 100 ? 24.327 2.270 -35.119 1.00 93.25 100 GLU A O 1
ATOM 768 N N . ALA A 1 101 ? 26.189 1.466 -36.067 1.00 94.94 101 ALA A N 1
ATOM 769 C CA . ALA A 1 101 ? 26.336 0.373 -35.110 1.00 94.94 101 ALA A CA 1
ATOM 770 C C . ALA A 1 101 ? 26.490 0.892 -33.669 1.00 94.94 101 ALA A C 1
ATOM 772 O O . ALA A 1 101 ? 25.843 0.381 -32.747 1.00 94.94 101 ALA A O 1
ATOM 773 N N . GLN A 1 102 ? 27.295 1.940 -33.461 1.00 96.25 102 GLN A N 1
ATOM 774 C CA . GLN A 1 102 ? 27.455 2.577 -32.151 1.00 96.25 102 GLN A CA 1
ATOM 775 C C . GLN A 1 102 ? 26.134 3.164 -31.635 1.00 96.25 102 GLN A C 1
ATOM 777 O O . GLN A 1 102 ? 25.795 2.978 -30.461 1.00 96.25 102 GLN A O 1
ATOM 782 N N . GLN A 1 103 ? 25.359 3.823 -32.501 1.00 95.81 103 GLN A N 1
ATOM 783 C CA . GLN A 1 103 ? 24.045 4.368 -32.153 1.00 95.81 103 GLN A CA 1
ATOM 784 C C . GLN A 1 103 ? 23.051 3.270 -31.769 1.00 95.81 103 GLN A C 1
ATOM 786 O O . GLN A 1 103 ? 22.371 3.400 -30.750 1.00 95.81 103 GLN A O 1
ATOM 791 N N . ILE A 1 104 ? 23.005 2.163 -32.517 1.00 95.62 104 ILE A N 1
ATOM 792 C CA . ILE A 1 104 ? 22.129 1.019 -32.221 1.00 95.62 104 ILE A CA 1
ATOM 793 C C . ILE A 1 104 ? 22.464 0.432 -30.845 1.00 95.62 104 ILE A C 1
ATOM 795 O O . ILE A 1 104 ? 21.571 0.204 -30.024 1.00 95.62 104 ILE A O 1
ATOM 799 N N . VAL A 1 105 ? 23.751 0.236 -30.545 1.00 96.62 105 VAL A N 1
ATOM 800 C CA . VAL A 1 105 ? 24.183 -0.288 -29.242 1.00 96.62 105 VAL A CA 1
ATOM 801 C C . VAL A 1 105 ? 23.854 0.691 -28.110 1.00 96.62 105 VAL A C 1
ATOM 803 O O . VAL A 1 105 ? 23.393 0.267 -27.047 1.00 96.62 105 VAL A O 1
ATOM 806 N N . ALA A 1 106 ? 24.052 1.996 -28.312 1.00 96.31 106 ALA A N 1
ATOM 807 C CA . ALA A 1 106 ? 23.708 3.015 -27.322 1.00 96.31 106 ALA A CA 1
ATOM 808 C C . ALA A 1 106 ? 22.194 3.068 -27.054 1.00 96.31 106 ALA A C 1
ATOM 810 O O . ALA A 1 106 ? 21.775 3.074 -25.894 1.00 96.31 106 ALA A O 1
ATOM 811 N N . ALA A 1 107 ? 21.372 3.027 -28.106 1.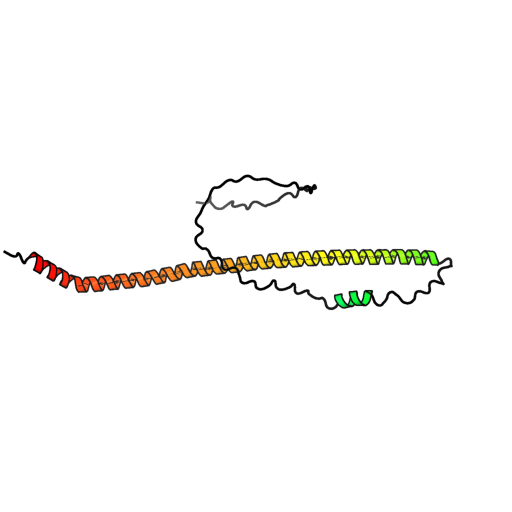00 95.25 107 ALA A N 1
ATOM 812 C CA . ALA A 1 107 ? 19.917 2.978 -28.001 1.00 95.25 107 ALA A CA 1
ATOM 813 C C . ALA A 1 107 ? 19.447 1.724 -27.247 1.00 95.25 107 ALA A C 1
ATOM 815 O O . ALA A 1 107 ? 18.637 1.832 -26.326 1.00 95.25 107 ALA A O 1
ATOM 816 N N . ALA A 1 108 ? 20.015 0.553 -27.551 1.00 95.50 108 ALA A N 1
ATOM 817 C CA . ALA A 1 108 ? 19.700 -0.692 -26.853 1.00 95.50 108 ALA A CA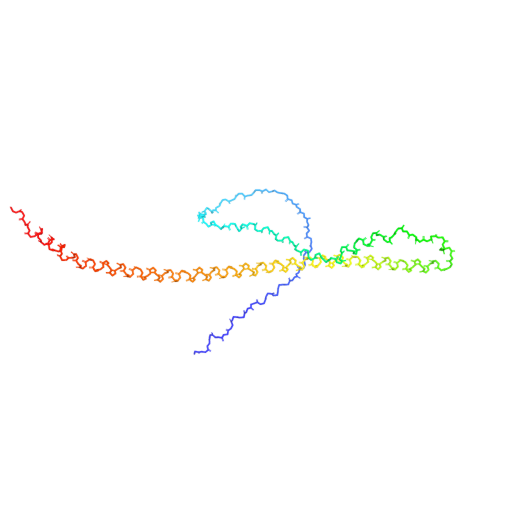 1
ATOM 818 C C . ALA A 1 108 ? 20.058 -0.635 -25.354 1.00 95.50 108 ALA A C 1
ATOM 820 O O . ALA A 1 108 ? 19.266 -1.055 -24.504 1.00 95.50 108 ALA A O 1
ATOM 821 N N . ARG A 1 109 ? 21.224 -0.070 -25.001 1.00 97.00 109 ARG A N 1
ATOM 822 C CA . ARG A 1 109 ? 21.619 0.140 -23.594 1.00 97.00 109 ARG A CA 1
ATOM 823 C C . ARG A 1 109 ? 20.658 1.085 -22.877 1.00 97.00 109 ARG A C 1
ATOM 825 O O . ARG A 1 109 ? 20.229 0.775 -21.767 1.00 97.00 109 ARG A O 1
ATOM 832 N N . ASN A 1 110 ? 20.297 2.200 -23.510 1.00 96.06 110 ASN A N 1
ATOM 833 C CA . ASN A 1 110 ? 19.356 3.163 -22.946 1.00 96.06 110 ASN A CA 1
ATOM 834 C C . ASN A 1 110 ? 17.974 2.541 -22.737 1.00 96.06 110 ASN A C 1
ATOM 836 O O . ASN A 1 110 ? 17.415 2.676 -21.656 1.00 96.06 110 ASN A O 1
ATOM 840 N N . LEU A 1 111 ? 17.463 1.782 -23.709 1.00 96.25 111 LEU A N 1
ATOM 841 C CA . LEU A 1 111 ? 16.189 1.073 -23.591 1.00 96.25 111 LEU A CA 1
ATOM 842 C C . LEU A 1 111 ? 16.199 0.085 -22.420 1.00 96.25 111 LEU A C 1
ATOM 844 O O . LEU A 1 111 ? 15.261 0.069 -21.623 1.00 96.25 111 LEU A O 1
ATOM 848 N N . LYS A 1 112 ? 17.277 -0.696 -22.260 1.00 96.56 112 LYS A N 1
ATOM 849 C CA . LYS A 1 112 ? 17.444 -1.587 -21.101 1.00 96.56 112 LYS A CA 1
ATOM 850 C C . LYS A 1 112 ? 17.398 -0.805 -19.787 1.00 96.56 112 LYS A C 1
ATOM 852 O O . LYS A 1 112 ? 16.704 -1.216 -18.861 1.00 96.56 112 LYS A O 1
ATOM 857 N N . LEU A 1 113 ? 18.126 0.307 -19.693 1.00 96.62 113 LEU A N 1
ATOM 858 C CA . LEU A 1 113 ? 18.139 1.141 -18.490 1.00 96.62 113 LEU A CA 1
ATOM 859 C C . LEU A 1 113 ? 16.764 1.746 -18.197 1.00 96.62 113 LEU A C 1
ATOM 861 O O . LEU A 1 113 ? 16.348 1.742 -17.043 1.00 96.62 113 LEU A O 1
ATOM 865 N N . THR A 1 114 ? 16.049 2.223 -19.215 1.00 96.31 114 THR A N 1
ATOM 866 C CA . THR A 1 114 ? 14.692 2.763 -19.068 1.00 96.31 114 THR A CA 1
ATOM 867 C C . THR A 1 114 ? 13.724 1.694 -18.577 1.00 96.31 114 THR A C 1
ATOM 869 O O . THR A 1 114 ? 13.018 1.943 -17.609 1.00 96.31 114 THR A O 1
ATOM 872 N N . ARG A 1 115 ? 13.754 0.480 -19.146 1.00 95.75 115 ARG A N 1
ATOM 873 C CA . ARG A 1 115 ? 12.917 -0.638 -18.672 1.00 95.75 115 ARG A CA 1
ATOM 874 C C . ARG A 1 115 ? 13.221 -1.023 -17.226 1.00 95.75 115 ARG A C 1
ATOM 876 O O . ARG A 1 115 ? 12.307 -1.268 -16.450 1.00 95.75 115 ARG A O 1
ATOM 883 N N . LEU A 1 116 ? 14.499 -1.040 -16.842 1.00 95.56 116 LEU A N 1
ATOM 884 C CA . LEU A 1 116 ? 14.891 -1.315 -15.457 1.00 95.56 116 LEU A CA 1
ATOM 885 C C . LEU A 1 116 ? 14.438 -0.217 -14.488 1.00 95.56 116 LEU A C 1
ATOM 887 O O . LEU A 1 116 ? 14.083 -0.531 -13.357 1.00 95.56 116 LEU A O 1
ATOM 891 N N . LYS A 1 117 ? 14.469 1.054 -14.903 1.00 97.19 117 LYS A N 1
ATOM 892 C CA . LYS A 1 117 ? 13.955 2.172 -14.099 1.00 97.19 117 LYS A CA 1
ATOM 893 C C . LYS A 1 117 ? 12.442 2.091 -13.959 1.00 97.19 117 LYS A C 1
ATOM 895 O O . LYS A 1 117 ? 11.958 2.086 -12.841 1.00 97.19 117 LYS A O 1
ATOM 900 N N . GLN A 1 118 ? 11.734 1.907 -15.069 1.00 95.69 118 GLN A N 1
ATOM 901 C CA . GLN A 1 118 ? 10.284 1.756 -15.077 1.00 95.69 118 GLN A CA 1
ATOM 902 C C . GLN A 1 118 ? 9.829 0.624 -14.149 1.00 95.69 118 GLN A C 1
ATOM 904 O O . GLN A 1 118 ? 8.974 0.847 -13.303 1.00 95.69 118 GLN A O 1
ATOM 909 N N . ALA A 1 119 ? 10.461 -0.551 -14.224 1.00 95.25 119 ALA A N 1
ATOM 910 C CA . ALA A 1 119 ? 10.130 -1.668 -13.342 1.00 95.25 119 ALA A CA 1
ATOM 911 C C . ALA A 1 119 ? 10.348 -1.345 -11.850 1.00 95.25 119 ALA A C 1
ATOM 913 O O . ALA A 1 119 ? 9.585 -1.798 -11.000 1.00 95.25 119 ALA A O 1
ATOM 914 N N . LYS A 1 120 ? 11.384 -0.562 -11.517 1.00 97.00 120 LYS A N 1
ATOM 915 C CA . LYS A 1 120 ? 11.619 -0.107 -10.139 1.00 97.00 120 LYS A CA 1
ATOM 916 C C . LYS A 1 120 ? 10.571 0.905 -9.696 1.00 97.00 120 LYS A C 1
ATOM 918 O O . LYS A 1 120 ? 9.997 0.730 -8.629 1.00 97.00 120 LYS A O 1
ATOM 923 N N . ASP A 1 121 ? 10.300 1.910 -10.522 1.00 96.88 121 ASP A N 1
ATOM 924 C CA . ASP A 1 121 ? 9.339 2.970 -10.220 1.00 96.88 121 ASP A CA 1
ATOM 925 C C . ASP A 1 121 ? 7.919 2.396 -10.058 1.00 96.88 121 ASP A C 1
ATOM 927 O O . ASP A 1 121 ? 7.184 2.779 -9.147 1.00 96.88 121 ASP A O 1
ATOM 931 N N . GLU A 1 122 ? 7.538 1.432 -10.901 1.00 94.88 122 GLU A N 1
ATOM 932 C CA . GLU A 1 122 ? 6.265 0.711 -10.800 1.00 94.88 122 GLU A CA 1
ATOM 933 C C . GLU A 1 122 ? 6.186 -0.126 -9.518 1.00 94.88 122 GLU A C 1
ATOM 935 O O . GLU A 1 122 ? 5.203 -0.014 -8.784 1.00 94.88 122 GLU A O 1
ATOM 940 N N . ALA A 1 123 ? 7.233 -0.886 -9.179 1.00 96.19 123 ALA A N 1
ATOM 941 C CA . ALA A 1 123 ? 7.272 -1.653 -7.934 1.00 96.19 123 ALA A CA 1
ATOM 942 C C . ALA A 1 123 ? 7.217 -0.747 -6.689 1.00 96.19 123 ALA A C 1
ATOM 944 O O . ALA A 1 123 ? 6.485 -1.029 -5.739 1.00 96.19 123 ALA A O 1
ATOM 945 N N . GLU A 1 124 ? 7.951 0.367 -6.681 1.00 96.44 124 GLU A N 1
ATOM 946 C CA . GLU A 1 124 ? 7.927 1.341 -5.583 1.00 96.44 124 GLU A CA 1
ATOM 947 C C . GLU A 1 124 ? 6.544 1.989 -5.432 1.00 96.44 124 GLU A C 1
ATOM 949 O O . GLU A 1 124 ? 6.042 2.141 -4.311 1.00 96.44 124 GLU A O 1
ATOM 954 N N . LYS A 1 125 ? 5.885 2.304 -6.552 1.00 97.81 125 LYS A N 1
ATOM 955 C CA . LYS A 1 125 ? 4.510 2.810 -6.572 1.00 97.81 125 LYS A CA 1
ATOM 956 C C . LYS A 1 125 ? 3.520 1.786 -6.015 1.00 97.81 125 LYS A C 1
ATOM 958 O O . LYS A 1 125 ? 2.669 2.151 -5.204 1.00 97.81 125 LYS A O 1
ATOM 963 N N . GLU A 1 126 ? 3.628 0.518 -6.403 1.00 95.88 126 GLU A N 1
ATOM 964 C CA . GLU A 1 126 ? 2.777 -0.555 -5.874 1.00 95.88 126 GLU A CA 1
ATOM 965 C C . GLU A 1 126 ? 2.974 -0.753 -4.369 1.00 95.88 126 GLU A C 1
ATOM 967 O O . GLU A 1 126 ? 1.995 -0.818 -3.625 1.00 95.88 126 GLU A O 1
ATOM 972 N N . VAL A 1 127 ? 4.221 -0.757 -3.892 1.00 97.06 127 VAL A N 1
ATOM 973 C CA . VAL A 1 127 ? 4.528 -0.850 -2.456 1.00 97.06 127 VAL A CA 1
ATOM 974 C C . VAL A 1 127 ? 3.944 0.338 -1.687 1.00 97.06 127 VAL A C 1
ATOM 976 O O . VAL A 1 127 ? 3.380 0.153 -0.606 1.00 97.06 127 VAL A O 1
ATOM 979 N N . SER A 1 128 ? 4.046 1.556 -2.225 1.00 96.56 128 SER A N 1
ATOM 980 C CA . SER A 1 128 ? 3.460 2.752 -1.609 1.00 96.56 128 SER A CA 1
ATOM 981 C C . SER A 1 128 ? 1.932 2.670 -1.531 1.00 96.56 128 SER A C 1
ATOM 983 O O . SER A 1 128 ? 1.362 2.926 -0.469 1.00 96.56 128 SER A O 1
ATOM 985 N N . ASN A 1 129 ? 1.281 2.243 -2.616 1.00 97.00 129 ASN A N 1
ATOM 986 C CA . ASN A 1 129 ? -0.168 2.054 -2.669 1.00 97.00 129 ASN A CA 1
ATOM 987 C C . ASN A 1 129 ? -0.646 0.960 -1.710 1.00 97.00 129 ASN A C 1
ATOM 989 O O . ASN A 1 129 ? -1.675 1.108 -1.059 1.00 97.00 129 ASN A O 1
ATOM 993 N N . TYR A 1 130 ? 0.101 -0.137 -1.592 1.00 97.69 130 TYR A N 1
ATOM 994 C CA . TYR A 1 130 ? -0.245 -1.212 -0.668 1.00 97.69 130 TYR A CA 1
ATOM 995 C C . TYR A 1 130 ? -0.157 -0.750 0.789 1.00 97.69 130 TYR A C 1
ATOM 997 O O . TYR A 1 130 ? -1.054 -1.019 1.585 1.00 97.69 130 TYR A O 1
ATOM 1005 N N . ARG A 1 131 ? 0.888 0.010 1.134 1.00 96.69 131 ARG A N 1
ATOM 1006 C CA . ARG A 1 131 ? 1.027 0.603 2.471 1.00 96.69 131 ARG A CA 1
ATOM 1007 C C . ARG A 1 131 ? -0.110 1.568 2.788 1.00 96.69 131 ARG A C 1
ATOM 1009 O O . ARG A 1 131 ? -0.716 1.445 3.845 1.00 96.69 131 ARG A O 1
ATOM 1016 N N . SER A 1 132 ? -0.438 2.482 1.874 1.00 96.62 132 SER A N 1
ATOM 1017 C CA . SER A 1 132 ? -1.532 3.435 2.095 1.00 96.62 132 SER A CA 1
ATOM 1018 C C . SER A 1 132 ? -2.893 2.742 2.208 1.00 96.62 132 SER A C 1
ATOM 1020 O O . SER A 1 132 ? -3.710 3.144 3.036 1.00 96.62 132 SER A O 1
ATOM 1022 N N . HIS A 1 133 ? -3.115 1.672 1.441 1.00 96.19 133 HIS A N 1
ATOM 1023 C CA . HIS A 1 133 ? -4.306 0.834 1.552 1.00 96.19 133 HIS A CA 1
ATOM 1024 C C . HIS A 1 133 ? -4.398 0.149 2.921 1.00 96.19 133 HIS A C 1
ATOM 1026 O O . HIS A 1 133 ? -5.426 0.252 3.585 1.00 96.19 133 HIS A O 1
ATOM 1032 N N . LEU A 1 134 ? -3.322 -0.502 3.376 1.00 96.88 134 LEU A N 1
ATOM 1033 C CA . LEU A 1 134 ? -3.288 -1.141 4.694 1.00 96.88 134 LEU A CA 1
ATOM 1034 C C . LEU A 1 134 ? -3.490 -0.136 5.832 1.00 96.88 134 LEU A C 1
ATOM 1036 O O . LEU A 1 134 ? -4.247 -0.413 6.760 1.00 96.88 134 LEU A O 1
ATOM 1040 N N . ASP A 1 135 ? -2.866 1.039 5.752 1.00 95.25 135 ASP A N 1
ATOM 1041 C CA . ASP A 1 135 ? -3.044 2.098 6.747 1.00 95.25 135 ASP A CA 1
ATOM 1042 C C . ASP A 1 135 ? -4.493 2.608 6.776 1.00 95.25 135 ASP A C 1
ATOM 1044 O O . ASP A 1 135 ? -5.023 2.915 7.847 1.00 95.25 135 ASP A O 1
ATOM 1048 N N . ALA A 1 136 ? -5.150 2.702 5.616 1.00 95.81 136 ALA A N 1
ATOM 1049 C CA . ALA A 1 136 ? -6.557 3.076 5.521 1.00 95.81 136 ALA A CA 1
ATOM 1050 C C . ALA A 1 136 ? -7.472 1.995 6.118 1.00 95.81 136 ALA A C 1
ATOM 1052 O O . ALA A 1 136 ? -8.326 2.313 6.945 1.00 95.81 136 ALA A O 1
ATOM 1053 N N . GLU A 1 137 ? -7.260 0.722 5.775 1.00 95.38 137 GLU A N 1
ATOM 1054 C CA . GLU A 1 137 ? -8.009 -0.392 6.367 1.00 95.38 137 GLU A CA 1
ATOM 1055 C C . GLU A 1 137 ? -7.816 -0.475 7.881 1.00 95.38 137 GLU A C 1
ATOM 1057 O O . GLU A 1 137 ? -8.772 -0.712 8.616 1.00 95.38 137 GLU A O 1
ATOM 1062 N N . PHE A 1 138 ? -6.593 -0.260 8.366 1.00 95.00 138 PHE A N 1
ATOM 1063 C CA . PHE A 1 138 ? -6.297 -0.265 9.793 1.00 95.00 138 PHE A CA 1
ATOM 1064 C C . PHE A 1 138 ? -7.030 0.862 10.522 1.00 95.00 138 PHE A C 1
ATOM 1066 O O . PHE A 1 138 ? -7.658 0.623 11.553 1.00 95.00 138 PHE A O 1
ATOM 1073 N N . LYS A 1 139 ? -7.022 2.078 9.965 1.00 93.00 139 LYS A N 1
ATOM 1074 C CA . LYS A 1 139 ? -7.780 3.210 10.516 1.00 93.00 139 LYS A CA 1
ATOM 1075 C C . LYS A 1 139 ? -9.283 2.946 10.526 1.00 93.00 139 LYS A C 1
ATOM 1077 O O . LYS A 1 139 ? -9.925 3.249 11.528 1.00 93.00 139 LYS A O 1
ATOM 1082 N N . ASN A 1 140 ? -9.826 2.349 9.465 1.00 91.75 140 ASN A N 1
ATOM 1083 C CA . ASN A 1 140 ? -11.238 1.973 9.405 1.00 91.75 140 ASN A CA 1
ATOM 1084 C C . ASN A 1 140 ? -11.576 0.933 10.478 1.00 91.75 140 ASN A C 1
ATOM 1086 O O . ASN A 1 140 ? -12.498 1.150 11.255 1.00 91.75 140 ASN A O 1
ATOM 1090 N N . LYS A 1 141 ? -10.768 -0.126 10.615 1.00 90.62 141 LYS A N 1
ATOM 1091 C CA . LYS A 1 141 ? -10.944 -1.141 11.667 1.00 90.62 141 LYS A CA 1
ATOM 1092 C C . LYS A 1 141 ? -10.849 -0.542 13.068 1.00 90.62 141 LYS A C 1
ATOM 1094 O O . LYS A 1 141 ? -11.633 -0.908 13.938 1.00 90.62 141 LYS A O 1
ATOM 1099 N N . ILE A 1 142 ? -9.933 0.397 13.311 1.00 88.12 142 ILE A N 1
ATOM 1100 C CA . ILE A 1 142 ? -9.869 1.117 14.593 1.00 88.12 142 ILE A CA 1
ATOM 1101 C C . ILE A 1 142 ? -11.139 1.937 14.819 1.00 88.12 142 ILE A C 1
ATOM 1103 O O . ILE A 1 142 ? -11.684 1.912 15.920 1.00 88.12 142 ILE A O 1
ATOM 1107 N N . ALA A 1 143 ? -11.612 2.668 13.811 1.00 87.06 143 ALA A N 1
ATOM 1108 C CA . ALA A 1 143 ? -12.812 3.489 13.926 1.00 87.06 143 ALA A CA 1
ATOM 1109 C C . ALA A 1 143 ? -14.063 2.632 14.177 1.00 87.06 143 ALA A C 1
ATOM 1111 O O . ALA A 1 143 ? -14.859 2.960 15.054 1.00 87.06 143 ALA A O 1
ATOM 1112 N N . GLU A 1 144 ? -14.201 1.510 13.471 1.00 87.12 144 GLU A N 1
ATOM 1113 C CA . GLU A 1 144 ? -15.282 0.539 13.652 1.00 87.12 144 GLU A CA 1
ATOM 1114 C C . GLU A 1 144 ? -15.230 -0.109 15.036 1.00 87.12 144 GLU A C 1
ATOM 1116 O O . GLU A 1 144 ? -16.227 -0.109 15.752 1.00 87.12 144 GLU A O 1
ATOM 1121 N N . THR A 1 145 ? -14.065 -0.608 15.459 1.00 82.00 145 THR A N 1
ATOM 1122 C CA . THR A 1 145 ? -13.909 -1.243 16.779 1.00 82.00 145 THR A CA 1
ATOM 1123 C C . THR A 1 145 ? -14.129 -0.242 17.911 1.00 82.00 145 THR A C 1
ATOM 1125 O O . THR A 1 145 ? -14.907 -0.516 18.822 1.00 82.00 145 THR A O 1
ATOM 1128 N N . THR A 1 146 ? -13.546 0.956 17.828 1.00 77.38 146 THR A N 1
ATOM 1129 C CA . THR A 1 146 ? -13.732 2.026 18.825 1.00 77.38 146 THR A CA 1
ATOM 1130 C C . THR A 1 146 ? -15.183 2.513 18.862 1.00 77.38 146 THR A C 1
ATOM 1132 O O . THR A 1 146 ? -15.742 2.707 19.942 1.00 77.38 146 THR A O 1
ATOM 1135 N N . GLY A 1 147 ? -15.825 2.665 17.699 1.00 76.50 147 GLY A N 1
ATOM 1136 C CA . GLY A 1 147 ? -17.238 3.027 17.595 1.00 76.50 147 GLY A CA 1
ATOM 1137 C C . GLY A 1 147 ? -18.169 1.946 18.149 1.00 76.50 147 GLY A C 1
ATOM 1138 O O . GLY A 1 147 ? -19.118 2.257 18.873 1.00 76.50 147 GLY A O 1
ATOM 1139 N N . SER A 1 148 ? -17.863 0.672 17.884 1.00 71.56 148 SER A N 1
ATOM 1140 C CA . SER A 1 148 ? -18.634 -0.470 18.385 1.00 71.56 148 SER A CA 1
ATOM 1141 C C . SER A 1 148 ? -18.533 -0.620 19.902 1.00 71.56 148 SER A C 1
ATOM 1143 O O . SER A 1 148 ? -19.542 -0.898 20.546 1.00 71.56 148 SER A O 1
ATOM 1145 N N . SER A 1 149 ? -17.365 -0.352 20.499 1.00 75.88 149 SER A N 1
ATOM 1146 C CA . SER A 1 149 ? -17.178 -0.402 21.952 1.00 75.88 149 SER A CA 1
ATOM 1147 C C . SER A 1 149 ? -18.068 0.611 22.669 1.00 75.88 149 SER A C 1
ATOM 1149 O O . SER A 1 149 ? -18.670 0.283 23.686 1.00 75.88 149 SER A O 1
ATOM 1151 N N . GLY A 1 150 ? -18.216 1.823 22.121 1.00 80.62 150 GLY A N 1
ATOM 1152 C CA . GLY A 1 150 ? -19.104 2.843 22.687 1.00 80.62 150 GLY A CA 1
ATOM 1153 C C . GLY A 1 150 ? -20.591 2.489 22.572 1.00 80.62 150 GLY A C 1
ATOM 1154 O O . GLY A 1 150 ? -21.347 2.693 23.518 1.00 80.62 150 GLY A O 1
ATOM 1155 N N . SER A 1 151 ? -21.014 1.937 21.431 1.00 79.12 151 SER A N 1
ATOM 1156 C CA . SER A 1 151 ? -22.389 1.452 21.230 1.00 79.12 151 SER A CA 1
ATOM 1157 C C . SER A 1 151 ? -22.713 0.260 22.135 1.00 79.12 151 SER A C 1
ATOM 1159 O O . SER A 1 151 ? -23.763 0.252 22.773 1.00 79.12 151 SER A O 1
ATOM 1161 N N . THR A 1 152 ? -21.800 -0.706 22.231 1.00 80.56 152 THR A N 1
ATOM 1162 C CA . THR A 1 152 ? -21.961 -1.901 23.069 1.00 80.56 152 THR A CA 1
ATOM 1163 C C . THR A 1 152 ? -21.986 -1.529 24.549 1.00 80.56 152 THR A C 1
ATOM 1165 O O . THR A 1 152 ? -22.818 -2.036 25.292 1.00 80.56 152 THR A O 1
ATOM 1168 N N . ALA A 1 153 ? -21.122 -0.603 24.984 1.00 86.62 153 ALA A N 1
ATOM 1169 C CA . ALA A 1 153 ? -21.111 -0.121 26.364 1.00 86.62 153 ALA A CA 1
ATOM 1170 C C . ALA A 1 153 ? -22.436 0.552 26.752 1.00 86.62 153 ALA A C 1
ATOM 1172 O O . ALA A 1 153 ? -22.968 0.249 27.815 1.00 86.62 153 ALA A O 1
ATOM 1173 N N . LYS A 1 154 ? -23.002 1.398 25.878 1.00 88.56 154 LYS A N 1
ATOM 1174 C CA . LYS A 1 154 ? -24.315 2.023 26.115 1.00 88.56 154 LYS A CA 1
ATOM 1175 C C . LYS A 1 154 ? -25.441 0.996 26.205 1.00 88.56 154 LYS A C 1
ATOM 1177 O O . LYS A 1 154 ? -26.246 1.063 27.124 1.00 88.56 154 LYS A O 1
ATOM 1182 N N . GLN A 1 155 ? -25.468 0.023 25.294 1.00 90.12 155 GLN A N 1
ATOM 1183 C CA . GLN A 1 155 ? -26.467 -1.046 25.337 1.00 90.12 155 GLN A CA 1
ATOM 1184 C C . GLN A 1 155 ? -26.357 -1.863 26.635 1.00 90.12 155 GLN A C 1
ATOM 1186 O O . GLN A 1 155 ? -27.363 -2.139 27.285 1.00 90.12 155 GLN A O 1
ATOM 1191 N N . LEU A 1 156 ? -25.135 -2.219 27.045 1.00 92.81 156 LEU A N 1
ATOM 1192 C CA . LEU A 1 156 ? -24.898 -2.930 28.302 1.00 92.81 156 LEU A CA 1
ATOM 1193 C C . LEU A 1 156 ? -25.323 -2.105 29.520 1.00 92.81 156 LEU A C 1
ATOM 1195 O O . LEU A 1 156 ? -25.855 -2.670 30.474 1.00 92.81 156 LEU A O 1
ATOM 1199 N N . GLU A 1 157 ? -25.098 -0.793 29.505 1.00 93.00 157 GLU A N 1
ATOM 1200 C CA . GLU A 1 157 ? -25.526 0.117 30.569 1.00 93.00 157 GLU A CA 1
ATOM 1201 C C . GLU A 1 157 ? -27.057 0.151 30.682 1.00 93.00 157 GLU A C 1
ATOM 1203 O O . GLU A 1 157 ? -27.586 -0.091 31.766 1.00 93.00 157 GLU A O 1
ATOM 1208 N N . GLU A 1 158 ? -27.773 0.308 29.565 1.00 94.81 158 GLU A N 1
ATOM 1209 C CA . GLU A 1 158 ? -29.242 0.269 29.520 1.00 94.81 158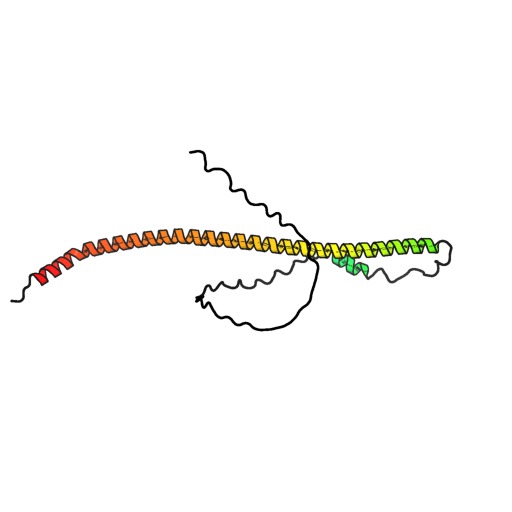 GLU A CA 1
ATOM 1210 C C . GLU A 1 158 ? -29.805 -1.075 30.013 1.00 94.81 158 GLU A C 1
ATOM 1212 O O . GL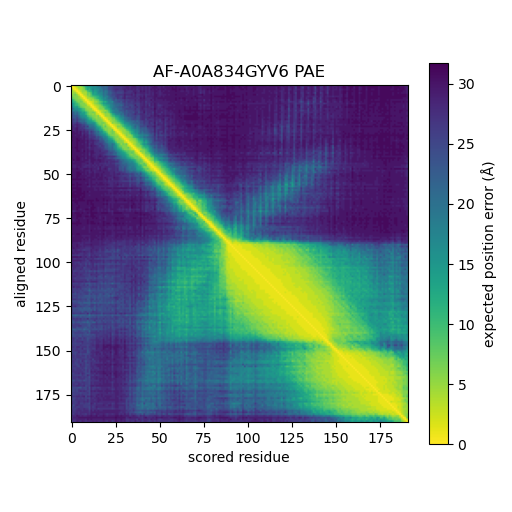U A 1 158 ? -30.702 -1.112 30.859 1.00 94.81 158 GLU A O 1
ATOM 1217 N N . GLU A 1 159 ? -29.254 -2.199 29.543 1.00 95.44 159 GLU A N 1
ATOM 1218 C CA . GLU A 1 159 ? -29.647 -3.535 30.005 1.00 95.44 159 GLU A CA 1
ATOM 1219 C C . GLU A 1 159 ? -29.372 -3.741 31.499 1.00 95.44 159 GLU A C 1
ATOM 1221 O O . GLU A 1 159 ? -30.160 -4.383 32.201 1.00 95.44 159 GLU A O 1
ATOM 1226 N N . THR A 1 160 ? -28.261 -3.201 32.003 1.00 96.50 160 THR A N 1
ATOM 1227 C CA . THR A 1 160 ? -27.897 -3.285 33.421 1.00 96.50 160 THR A CA 1
ATOM 1228 C C . THR A 1 160 ? -28.835 -2.436 34.269 1.00 96.50 160 THR A C 1
ATOM 1230 O O . THR A 1 160 ? -29.314 -2.906 35.301 1.00 96.50 160 THR A O 1
ATOM 1233 N N . GLU A 1 161 ? -29.167 -1.223 33.830 1.00 96.56 161 GLU A N 1
ATOM 1234 C CA . GLU A 1 161 ? -30.144 -0.375 34.507 1.00 96.56 161 GLU A CA 1
ATOM 1235 C C . GLU A 1 161 ? -31.529 -1.019 34.564 1.00 96.56 161 GLU A C 1
ATOM 1237 O O . GLU A 1 161 ? -32.161 -0.996 35.622 1.00 96.56 161 GLU A O 1
ATOM 1242 N N . MET A 1 162 ? -31.992 -1.622 33.464 1.00 96.94 162 MET A N 1
ATOM 1243 C CA . MET A 1 162 ? -33.256 -2.362 33.445 1.00 96.94 162 MET A CA 1
ATOM 1244 C C . MET A 1 162 ? -33.237 -3.506 34.462 1.00 96.94 162 MET A C 1
ATOM 1246 O O . MET A 1 162 ? -34.114 -3.576 35.319 1.00 96.94 162 MET A O 1
ATOM 1250 N N . LYS A 1 163 ? -32.184 -4.334 34.464 1.00 97.44 163 LYS A N 1
ATOM 1251 C CA . LYS A 1 163 ? -32.037 -5.434 35.433 1.00 97.44 163 LYS A CA 1
ATOM 1252 C C . LYS A 1 163 ? -31.985 -4.939 36.879 1.00 97.44 163 LYS A C 1
ATOM 1254 O O . LYS A 1 163 ? -32.551 -5.576 37.762 1.00 97.44 163 LYS A O 1
ATOM 1259 N N . ILE A 1 164 ? -31.334 -3.805 37.146 1.00 97.25 164 ILE A N 1
ATOM 1260 C CA . ILE A 1 164 ? -31.306 -3.200 38.487 1.00 97.25 164 ILE A CA 1
ATOM 1261 C C . ILE A 1 164 ? -32.712 -2.773 38.918 1.00 97.25 164 ILE A C 1
ATOM 1263 O O . ILE A 1 164 ? -33.074 -2.982 40.078 1.00 97.25 164 ILE A O 1
ATOM 1267 N N . ARG A 1 165 ? -33.500 -2.171 38.020 1.00 97.31 165 ARG A N 1
ATOM 1268 C CA . ARG A 1 165 ? -34.889 -1.775 38.307 1.00 97.31 165 ARG A CA 1
ATOM 1269 C C . ARG A 1 165 ? -35.748 -3.005 38.594 1.00 97.31 165 ARG A C 1
ATOM 1271 O O . ARG A 1 165 ? -36.356 -3.064 39.657 1.00 97.31 165 ARG A O 1
ATOM 1278 N N . ASP A 1 166 ? -35.670 -4.030 37.752 1.00 97.44 166 ASP A N 1
ATOM 1279 C CA . ASP A 1 166 ? -36.400 -5.287 37.944 1.00 97.44 166 ASP A CA 1
ATOM 1280 C C . ASP A 1 166 ? -36.039 -5.969 39.276 1.00 97.44 166 ASP A C 1
ATOM 1282 O O . ASP A 1 166 ? -36.909 -6.441 40.013 1.00 97.44 166 ASP A O 1
ATOM 1286 N N . LEU A 1 167 ? -34.753 -5.993 39.641 1.00 96.75 167 LEU A N 1
ATOM 1287 C CA . LEU A 1 167 ? -34.304 -6.534 40.927 1.00 96.75 167 LEU A CA 1
ATOM 1288 C C . LEU A 1 167 ? -34.822 -5.714 42.115 1.00 96.75 167 LEU A C 1
ATOM 1290 O O . LEU A 1 167 ? -35.217 -6.290 43.127 1.00 96.75 167 LEU A O 1
ATOM 1294 N N . LYS A 1 168 ? -34.861 -4.382 42.010 1.00 96.50 168 LYS A N 1
ATOM 1295 C CA . LYS A 1 168 ? -35.445 -3.524 43.053 1.00 96.50 168 LYS A CA 1
ATOM 1296 C C . LYS A 1 168 ? -36.950 -3.748 43.195 1.00 96.50 168 LYS A C 1
ATOM 1298 O O . LYS A 1 168 ? -37.447 -3.852 44.318 1.00 96.50 168 LYS A O 1
ATOM 1303 N N . ASP A 1 169 ? -3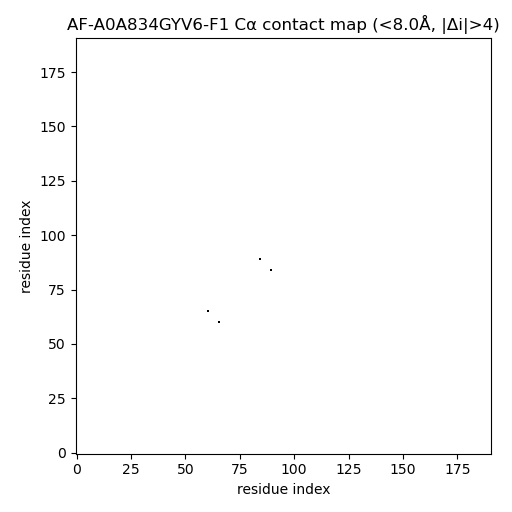7.663 -3.887 42.086 1.00 96.94 169 ASP A N 1
ATOM 1304 C CA . ASP A 1 169 ? -39.108 -4.112 42.079 1.00 96.94 169 ASP A CA 1
ATOM 1305 C C . ASP A 1 169 ? -39.459 -5.491 42.647 1.00 96.94 169 ASP A C 1
ATOM 1307 O O . ASP A 1 169 ? -40.346 -5.626 43.491 1.00 96.94 169 ASP A O 1
ATOM 1311 N N . THR A 1 170 ? -38.716 -6.530 42.264 1.00 95.69 170 THR A N 1
ATOM 1312 C CA . THR A 1 170 ? -38.890 -7.872 42.836 1.00 95.69 170 THR A CA 1
ATOM 1313 C C . THR A 1 170 ? -38.521 -7.922 44.320 1.00 95.69 170 THR A C 1
ATOM 1315 O O . THR A 1 170 ? -39.269 -8.506 45.106 1.00 95.69 170 THR A O 1
ATOM 1318 N N . ALA A 1 171 ? -37.431 -7.270 44.737 1.00 95.25 171 ALA A N 1
ATOM 1319 C CA . ALA A 1 171 ? -37.038 -7.197 46.143 1.00 95.25 171 ALA A CA 1
ATOM 1320 C C . ALA A 1 171 ? -38.073 -6.448 46.994 1.00 95.25 171 ALA A C 1
ATOM 1322 O O . ALA A 1 171 ? -38.445 -6.931 48.062 1.00 95.25 171 ALA A O 1
ATOM 1323 N N . SER A 1 172 ? -38.585 -5.307 46.518 1.00 95.56 172 SER A N 1
ATOM 1324 C CA . SER A 1 172 ? -39.632 -4.556 47.224 1.00 95.56 172 SER A CA 1
ATOM 1325 C C . SER A 1 172 ? -40.911 -5.381 47.374 1.00 95.56 172 SER A C 1
ATOM 1327 O O . SER A 1 172 ? -41.475 -5.427 48.467 1.00 95.56 172 SER A O 1
ATOM 1329 N N . ARG A 1 173 ? -41.301 -6.132 46.336 1.00 95.88 173 ARG A N 1
ATOM 1330 C CA . ARG A 1 173 ? -42.464 -7.027 46.370 1.00 95.88 173 ARG A CA 1
ATOM 1331 C C . ARG A 1 173 ? -42.330 -8.168 47.382 1.00 95.88 173 ARG A C 1
ATOM 1333 O O . ARG A 1 173 ? -43.314 -8.500 48.029 1.00 95.88 173 ARG A O 1
ATOM 1340 N N . VAL A 1 174 ? -41.146 -8.770 47.516 1.00 95.12 174 VAL A N 1
ATOM 1341 C CA . VAL A 1 174 ? -40.925 -9.959 48.370 1.00 95.12 174 VAL A CA 1
ATOM 1342 C C . VAL A 1 174 ? -40.499 -9.592 49.802 1.00 95.12 174 VAL A C 1
ATOM 1344 O O . VAL A 1 174 ? -40.712 -10.361 50.739 1.00 95.12 174 VAL A O 1
ATOM 1347 N N . SER A 1 175 ? -39.940 -8.395 50.006 1.00 94.12 175 SER A N 1
ATOM 1348 C CA . SER A 1 175 ? -39.519 -7.902 51.323 1.00 94.12 175 SER A CA 1
ATOM 1349 C C . SER A 1 175 ? -40.572 -7.997 52.446 1.00 94.12 175 SER A C 1
ATOM 1351 O O . SER A 1 175 ? -40.188 -8.458 53.525 1.00 94.12 175 SER A O 1
ATOM 1353 N N . PRO A 1 176 ? -41.868 -7.651 52.265 1.00 94.75 176 PRO A N 1
ATOM 1354 C CA . PRO A 1 176 ? -42.842 -7.740 53.356 1.00 94.75 176 PRO A CA 1
ATOM 1355 C C . PRO A 1 176 ? -43.068 -9.181 53.829 1.00 94.75 176 PRO A C 1
ATOM 1357 O O . PRO A 1 176 ? -43.170 -9.419 55.034 1.00 94.75 176 PRO A O 1
ATOM 1360 N N . ASP A 1 177 ? -43.074 -10.147 52.909 1.00 94.50 177 ASP A N 1
ATOM 1361 C CA . ASP A 1 177 ? -43.275 -11.561 53.234 1.00 94.50 177 ASP A CA 1
ATOM 1362 C C . ASP A 1 177 ? -42.101 -12.116 54.050 1.00 94.50 177 ASP A C 1
ATOM 1364 O O . ASP A 1 177 ? -42.301 -12.792 55.065 1.00 94.50 177 ASP A O 1
ATOM 1368 N N . ILE A 1 178 ? -40.866 -11.775 53.660 1.00 94.44 178 ILE A N 1
ATOM 1369 C CA . ILE A 1 178 ? -39.653 -12.185 54.385 1.00 94.44 178 ILE A CA 1
ATOM 1370 C C . ILE A 1 178 ? -39.608 -11.542 55.774 1.00 94.44 178 ILE A C 1
ATOM 1372 O O . ILE A 1 178 ? -39.317 -12.227 56.756 1.00 94.44 178 ILE A O 1
ATOM 1376 N N . VAL A 1 179 ? -39.924 -10.248 55.886 1.00 95.12 179 VAL A N 1
ATOM 1377 C CA . VAL A 1 179 ? -39.978 -9.547 57.179 1.00 95.12 179 VAL A CA 1
ATOM 1378 C C . VAL A 1 179 ? -41.024 -10.188 58.091 1.00 95.12 179 VAL A C 1
ATOM 1380 O O . VAL A 1 179 ? -40.734 -10.471 59.254 1.00 95.12 179 VAL A O 1
ATOM 1383 N N . GLY A 1 180 ? -42.210 -10.500 57.564 1.00 93.81 180 GLY A N 1
ATOM 1384 C CA . GLY A 1 180 ? -43.250 -11.204 58.310 1.00 93.81 180 GLY A CA 1
ATOM 1385 C C . GLY A 1 180 ? -42.798 -12.584 58.794 1.00 93.81 180 GLY A C 1
ATOM 1386 O O . GLY A 1 180 ? -43.040 -12.946 59.946 1.00 93.81 180 GLY A O 1
ATOM 1387 N N . MET A 1 181 ? -42.107 -13.349 57.948 1.00 93.19 181 MET A N 1
ATOM 1388 C CA . MET A 1 181 ? -41.537 -14.646 58.321 1.00 93.19 181 MET A CA 1
ATOM 1389 C C . MET A 1 181 ? -40.468 -14.517 59.419 1.00 93.19 181 MET A C 1
ATOM 1391 O O . MET A 1 181 ? -40.479 -15.298 60.372 1.00 93.19 181 MET A O 1
ATOM 1395 N N . LEU A 1 182 ? -39.565 -13.537 59.326 1.00 93.12 182 LEU A N 1
ATOM 1396 C CA . LEU A 1 182 ? -38.519 -13.301 60.329 1.00 93.12 182 LEU A CA 1
ATOM 1397 C C . LEU A 1 182 ? -39.115 -12.903 61.687 1.00 93.12 182 LEU A C 1
ATOM 1399 O O . LEU A 1 182 ? -38.771 -13.511 62.698 1.00 93.12 182 LEU A O 1
ATOM 1403 N N . ILE A 1 183 ? -40.059 -11.954 61.718 1.00 94.00 183 ILE A N 1
ATOM 1404 C CA . ILE A 1 183 ? -40.713 -11.505 62.961 1.00 94.00 183 ILE A CA 1
ATOM 1405 C C . ILE A 1 183 ? -41.431 -12.669 63.656 1.00 94.00 183 I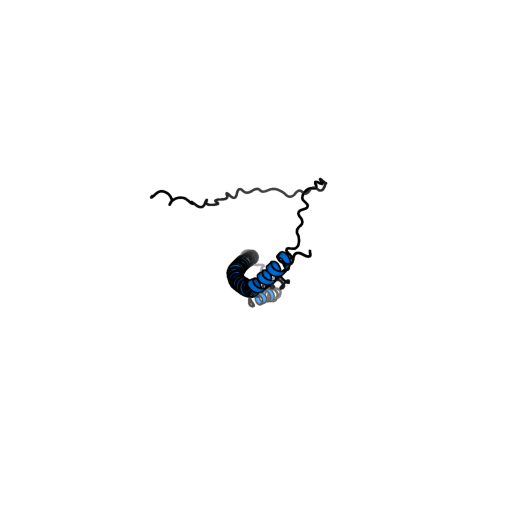LE A C 1
ATOM 1407 O O . ILE A 1 183 ? -41.293 -12.839 64.869 1.00 94.00 183 ILE A O 1
ATOM 1411 N N . LYS A 1 184 ? -42.151 -13.509 62.899 1.00 92.94 184 LYS A N 1
ATOM 1412 C CA . LYS A 1 184 ? -42.839 -14.692 63.445 1.00 92.94 184 LYS A CA 1
ATOM 1413 C C . LYS A 1 184 ? -41.869 -15.659 64.126 1.00 92.94 184 LYS A C 1
ATOM 1415 O O . LYS A 1 184 ? -42.159 -16.141 65.213 1.00 92.94 184 LYS A O 1
ATOM 1420 N N . ASN A 1 185 ? -40.716 -15.924 63.512 1.00 89.81 185 ASN A N 1
ATOM 1421 C CA . ASN A 1 185 ? -39.727 -16.847 64.074 1.00 89.81 185 ASN A CA 1
ATOM 1422 C C . ASN A 1 185 ? -39.002 -16.271 65.299 1.00 89.81 185 ASN A C 1
ATOM 1424 O O . ASN A 1 185 ? -38.723 -17.011 66.234 1.00 89.81 185 ASN A O 1
ATOM 1428 N N . VAL A 1 186 ? -38.710 -14.966 65.316 1.00 91.81 186 VAL A N 1
ATOM 1429 C CA . VAL A 1 186 ? -38.009 -14.319 66.443 1.00 91.81 186 VAL A CA 1
ATOM 1430 C C . VAL A 1 186 ? -38.911 -14.167 67.672 1.00 91.81 186 VAL A C 1
ATOM 1432 O O . VAL A 1 186 ? -38.437 -14.259 68.800 1.00 91.81 186 VAL A O 1
ATOM 1435 N N . THR A 1 187 ? -40.212 -13.953 67.473 1.00 89.44 187 THR A N 1
ATOM 1436 C CA . THR A 1 187 ? -41.182 -13.808 68.575 1.00 89.44 187 THR A CA 1
ATOM 1437 C C . THR A 1 187 ? -41.694 -15.145 69.119 1.00 89.44 187 THR A C 1
ATOM 1439 O O . THR A 1 187 ? -42.162 -15.201 70.255 1.00 89.44 187 THR A O 1
ATOM 1442 N N . ALA A 1 188 ? -41.560 -16.236 68.360 1.00 82.81 188 ALA A N 1
ATOM 1443 C CA . ALA A 1 188 ? -41.860 -17.589 68.814 1.00 82.81 188 ALA A CA 1
ATOM 1444 C C . ALA A 1 188 ? -40.718 -18.146 69.685 1.00 82.81 188 ALA A C 1
ATOM 1446 O O . ALA A 1 188 ? -39.908 -18.965 69.247 1.00 82.81 188 ALA A O 1
ATOM 1447 N N . VAL A 1 189 ? -40.652 -17.710 70.944 1.00 73.75 189 VAL A N 1
ATOM 1448 C CA . VAL A 1 189 ? -39.777 -18.336 71.942 1.00 73.75 189 VAL A CA 1
ATOM 1449 C C . VAL A 1 189 ? -40.376 -19.693 72.309 1.00 73.75 189 VAL A C 1
ATOM 1451 O O . VAL A 1 189 ? -41.480 -19.765 72.842 1.00 73.75 189 VAL A O 1
ATOM 1454 N N . LYS A 1 190 ? -39.654 -20.779 72.012 1.00 61.91 190 LYS A N 1
ATOM 1455 C CA . LYS A 1 190 ? -39.978 -22.113 72.531 1.00 61.91 190 LYS A CA 1
ATOM 1456 C C . LYS A 1 190 ? -39.636 -22.135 74.023 1.00 61.91 190 LYS A C 1
ATOM 1458 O O . LYS A 1 190 ? -38.483 -22.376 74.371 1.00 61.91 190 LYS A O 1
ATOM 1463 N N . THR A 1 191 ? -40.603 -21.805 74.871 1.00 51.94 191 THR A N 1
ATOM 1464 C CA . THR A 1 191 ? -40.576 -22.115 76.310 1.00 51.94 191 THR A CA 1
ATOM 1465 C C . THR A 1 191 ? -41.03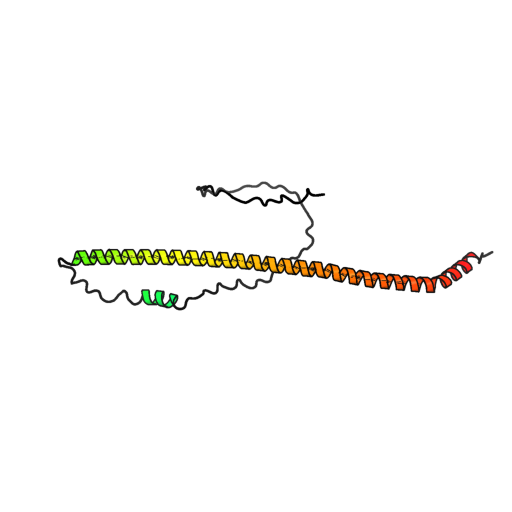5 -23.537 76.560 1.00 51.94 191 THR A C 1
ATOM 1467 O O . THR A 1 191 ? -42.032 -23.924 75.906 1.00 51.94 191 THR A O 1
#

Solvent-accessible surface area (backbone atoms only — not comparable to full-atom values): 12422 Å² total; per-residue (Å²): 145,87,86,88,84,84,82,87,76,79,82,79,86,81,76,79,88,73,89,79,84,86,79,95,77,89,85,80,89,84,88,84,91,78,91,85,81,91,68,91,78,83,74,82,76,71,75,73,76,74,80,70,66,78,77,66,79,76,66,80,68,53,75,70,60,59,54,54,60,59,57,63,68,76,78,72,86,82,87,78,82,87,78,77,59,88,49,96,65,33,64,62,53,52,53,51,52,50,52,51,52,51,49,54,54,50,51,52,53,50,52,52,51,48,53,54,47,50,56,48,56,52,51,53,50,51,53,51,51,51,50,54,50,52,54,49,52,50,50,49,52,49,50,51,53,58,50,46,51,55,53,51,50,50,52,51,49,55,53,47,51,51,51,51,49,53,51,51,54,51,47,62,70,48,44,63,60,54,51,52,52,50,53,54,59,72,70,58,71,90,125

Sequence (191 aa):
MLRMMKNLQYPSMQGKARGATKGCAGDENEGRRERRGEIDASEAKVPCPEQRAPVAPRHSADPEASLLVICWEEKRVTQLPMDSMKGQGGIQMLLTAEQEAQQIVAAARNLKLTRLKQAKDEAEKEVSNYRSHLDAEFKNKIAETTGSSGSTAKQLEEETEMKIRDLKDTASRVSPDIVGMLIKNVTAVKT

Organism: Rhododendron simsii (NCBI:txid118357)

Radius of gyration: 41.51 Å; Cα contacts (8 Å, |Δi|>4): 2; chains: 1; bounding box: 81×58×131 Å

Mean predicted aligned error: 20.37 Å

InterPro domains:
  IPR005124 Vacuolar (H+)-ATPase G subunit [PF03179] (88-190)
  IPR005124 Vacuolar (H+)-ATPase G subunit [PTHR12713] (82-190)
  IPR005124 Vacuolar (H+)-ATPase G subunit [TIGR01147] (87-190)

pLDDT: mean 70.8, std 24.04, range [31.81, 97.81]

Secondary structure (DSSP, 8-state):
---S-----PPP----------------------------------PPP-------------HHHHHHHHHHHTTSSS---TTS-SSTTHHHHHHHHHHHHHHHHHHHHHHHHHHHHHHHHHHHHHHHHHHHHHHHHHHHHHHHHHHHHHHHHHHHHHHHHHHHHHHHHHHHHHHHHHHHHHHHHHH----

Foldseek 3Di:
DPPDDDDPPDDDPPDDDDDDDDDDDDDDDDDDDDDDDDDPPPDPPPPPPDCPDPPPPPPPVVVVVVVVVVVVPPPPPDDDPPPPLPDPCNVVVVVVVVVVVVVVVVVVVVVVVVVVVVVVVVVVVVVVVVVVVVVVVVVVVCCVVVVVVVVVVVVVVVVVVVVVVVVVVVCVVCVVVVVVVVVVVVPPDPD